Protein AF-A0A9P8J9A0-F1 (afdb_monomer_lite)

Sequence (344 aa):
MPVLPMILVNGYEASGQVWQTRIPPYNPRDIIENLRRRMRGGSKDDMQSMQPWFRNWTGHVETIDQGQYSMKGEIHKTSENVMEITELPPRLWTQDFKSELDKYISEPQSQIKNYTEHPASQGVRFVLEMTHLDMDTAAQRSLEARLNLHKTITTDNLVALDESGKVQKYVTDLDILEEFYLLKLQAYKSRKYLQLSALKKDLTKWTDQSKFAKLLLEGDLDISQDQDTLAGELIHHGLIPIENFDDLIPTKKRKRDADNKPAVPGYEHLFAMTVTSMLAGPMKVLETSIASKKAQIAELEQISVEEMWEADLVAFEGAWKRQLEHDRQDPPRTCERYGGLGRG

Organism: Aureobasidium melanogenum (NCBI:txid46634)

Structure (mmCIF, N/CA/C/O backbone):
data_AF-A0A9P8J9A0-F1
#
_entry.id   AF-A0A9P8J9A0-F1
#
loop_
_atom_site.group_PDB
_atom_site.id
_atom_site.type_symbol
_atom_site.label_atom_id
_atom_site.label_alt_id
_atom_site.label_comp_id
_atom_site.label_asym_id
_atom_site.label_entity_id
_atom_site.label_seq_id
_atom_site.pdbx_PDB_ins_code
_atom_site.Cartn_x
_atom_site.Cartn_y
_atom_site.Cartn_z
_atom_site.occupancy
_atom_site.B_iso_or_equiv
_atom_site.auth_seq_id
_atom_site.auth_comp_id
_atom_site.auth_asym_id
_atom_site.auth_atom_id
_atom_site.pdbx_PDB_model_num
ATOM 1 N N . MET A 1 1 ? -2.762 6.509 7.421 1.00 89.50 1 MET A N 1
ATOM 2 C CA . MET A 1 1 ? -1.650 5.726 6.838 1.00 89.50 1 MET A CA 1
ATOM 3 C C . MET A 1 1 ? -2.216 4.665 5.895 1.00 89.50 1 MET A C 1
ATOM 5 O O . MET A 1 1 ? -3.106 3.937 6.339 1.00 89.50 1 MET A O 1
ATOM 9 N N . PRO A 1 2 ? -1.766 4.585 4.628 1.00 95.81 2 PRO A N 1
ATOM 10 C CA . PRO A 1 2 ? -2.256 3.611 3.639 1.00 95.81 2 PRO A CA 1
ATOM 11 C C . PRO A 1 2 ? -1.986 2.161 4.071 1.00 95.81 2 PRO A C 1
ATOM 13 O O . PRO A 1 2 ? -1.221 1.933 5.004 1.00 95.81 2 PRO A O 1
ATOM 16 N N . VAL A 1 3 ? -2.658 1.181 3.458 1.00 96.75 3 VAL A N 1
ATOM 17 C CA . VAL A 1 3 ? -2.455 -0.260 3.749 1.00 96.75 3 VAL A CA 1
ATOM 18 C C . VAL A 1 3 ? -1.178 -0.824 3.120 1.00 96.75 3 VAL A C 1
ATOM 20 O O . VAL A 1 3 ? -0.659 -1.821 3.610 1.00 96.75 3 VAL A O 1
ATOM 23 N N . LEU A 1 4 ? -0.659 -0.141 2.094 1.00 97.12 4 LEU A N 1
ATOM 24 C CA . LEU A 1 4 ? 0.588 -0.431 1.389 1.00 97.12 4 LEU A CA 1
ATOM 25 C C . LEU A 1 4 ? 1.496 0.809 1.352 1.00 97.12 4 LEU A C 1
ATOM 27 O O . LEU A 1 4 ? 0.982 1.934 1.394 1.00 97.12 4 LEU A O 1
ATOM 31 N N . PRO A 1 5 ? 2.823 0.634 1.234 1.00 97.00 5 PRO A N 1
ATOM 32 C CA . PRO A 1 5 ? 3.761 1.734 1.036 1.00 97.00 5 PRO A CA 1
ATOM 33 C C . PRO A 1 5 ? 3.604 2.320 -0.370 1.00 97.00 5 PRO A C 1
ATOM 35 O O . PRO A 1 5 ? 4.247 1.888 -1.324 1.00 97.00 5 PRO A O 1
ATOM 38 N N . MET A 1 6 ? 2.757 3.342 -0.504 1.00 96.81 6 MET A N 1
ATOM 39 C CA . MET A 1 6 ? 2.462 3.956 -1.807 1.00 96.81 6 MET A CA 1
ATOM 40 C C . MET A 1 6 ? 3.691 4.561 -2.498 1.00 96.81 6 MET A C 1
ATOM 42 O O . MET A 1 6 ? 3.706 4.652 -3.719 1.00 96.81 6 MET A O 1
ATOM 46 N N . ILE A 1 7 ? 4.732 4.920 -1.739 1.00 95.88 7 ILE A N 1
ATOM 47 C CA . ILE A 1 7 ? 6.011 5.383 -2.296 1.00 95.88 7 ILE A CA 1
ATOM 48 C C . ILE A 1 7 ? 6.723 4.296 -3.117 1.00 95.88 7 ILE A C 1
ATOM 50 O O . ILE A 1 7 ? 7.385 4.619 -4.094 1.00 95.88 7 ILE A O 1
ATOM 54 N N . LEU A 1 8 ? 6.555 3.018 -2.755 1.00 97.12 8 LEU A N 1
ATOM 55 C CA . LEU A 1 8 ? 7.080 1.882 -3.518 1.00 97.12 8 LEU A CA 1
ATOM 56 C C . LEU A 1 8 ? 6.114 1.462 -4.626 1.00 97.12 8 LEU A C 1
ATOM 58 O O . LEU A 1 8 ? 6.560 1.046 -5.683 1.00 97.12 8 LEU A O 1
ATOM 62 N N . VAL A 1 9 ? 4.799 1.601 -4.425 1.00 97.00 9 VAL A N 1
ATOM 63 C CA . VAL A 1 9 ? 3.817 1.298 -5.482 1.00 97.00 9 VAL A CA 1
ATOM 64 C C . VAL A 1 9 ? 4.009 2.231 -6.677 1.00 97.00 9 VAL A C 1
ATOM 66 O O . VAL A 1 9 ? 4.115 1.770 -7.809 1.00 97.00 9 VAL A O 1
ATOM 69 N N . ASN A 1 10 ? 4.093 3.533 -6.411 1.00 94.81 10 ASN A N 1
ATOM 70 C CA . ASN A 1 10 ? 4.102 4.544 -7.460 1.00 94.81 10 ASN A CA 1
ATOM 71 C C . ASN A 1 10 ? 5.514 4.971 -7.8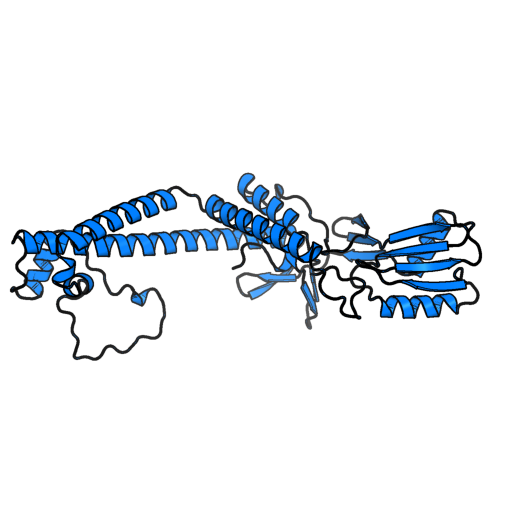83 1.00 94.81 10 ASN A C 1
ATOM 73 O O . ASN A 1 10 ? 5.719 5.573 -8.940 1.00 94.81 10 ASN A O 1
ATOM 77 N N . GLY A 1 11 ? 6.501 4.677 -7.037 1.00 94.00 11 GLY A N 1
ATOM 78 C CA . GLY A 1 11 ? 7.799 5.321 -7.102 1.00 94.00 11 GLY A CA 1
ATOM 79 C C . GLY A 1 11 ? 7.729 6.793 -6.691 1.00 94.00 11 GLY A C 1
ATOM 80 O O . GLY A 1 11 ? 6.670 7.369 -6.421 1.00 94.00 11 GLY A O 1
ATOM 81 N N . TYR A 1 12 ? 8.894 7.424 -6.643 1.00 92.94 12 TYR A N 1
ATOM 82 C CA . TYR A 1 12 ? 9.021 8.850 -6.387 1.00 92.94 12 TYR A CA 1
ATOM 83 C C . TYR A 1 12 ? 10.324 9.374 -6.979 1.00 92.94 12 TYR A C 1
ATOM 85 O O . TYR A 1 12 ? 11.385 8.774 -6.808 1.00 92.94 12 TYR A O 1
ATOM 93 N N . GLU A 1 13 ? 10.249 10.511 -7.662 1.00 90.88 13 GLU A N 1
ATOM 94 C CA . GLU A 1 13 ? 11.424 11.216 -8.155 1.00 90.88 13 GLU A CA 1
ATOM 95 C C . GLU A 1 13 ? 11.334 12.688 -7.820 1.00 90.88 13 GLU A C 1
ATOM 97 O O . GLU A 1 13 ? 10.361 13.362 -8.156 1.00 90.88 13 GLU A O 1
ATOM 102 N N . ALA A 1 14 ? 12.373 13.184 -7.163 1.00 89.06 14 ALA A N 1
ATOM 103 C CA . ALA A 1 14 ? 12.507 14.591 -6.859 1.00 89.06 14 ALA A CA 1
ATOM 104 C C . ALA A 1 14 ? 13.978 14.957 -6.685 1.00 89.06 14 ALA A C 1
ATOM 106 O O . ALA A 1 14 ? 14.803 14.143 -6.263 1.00 89.06 14 ALA A O 1
ATOM 107 N N . SER A 1 15 ? 14.276 16.218 -6.966 1.00 90.12 15 SER A N 1
ATOM 108 C CA . SER A 1 15 ? 15.585 16.811 -6.733 1.00 90.12 15 SER A CA 1
ATOM 109 C C . SER A 1 15 ? 15.413 18.025 -5.833 1.00 90.12 15 SER A C 1
ATOM 111 O O . SER A 1 15 ? 14.703 18.969 -6.174 1.00 90.12 15 SER A O 1
ATOM 113 N N . GLY A 1 16 ? 16.046 17.982 -4.668 1.00 83.06 16 GLY A N 1
ATOM 114 C CA . GLY A 1 16 ? 16.266 19.128 -3.799 1.00 83.06 16 GLY A CA 1
ATOM 115 C C . GLY A 1 16 ? 17.644 19.748 -4.040 1.00 83.06 16 GLY A C 1
ATOM 116 O O . GLY A 1 16 ? 18.433 19.276 -4.852 1.00 83.06 16 GLY A O 1
ATOM 117 N N . GLN A 1 17 ? 17.960 20.808 -3.294 1.00 83.25 17 GLN A N 1
ATOM 118 C CA . GLN A 1 17 ? 19.269 21.470 -3.391 1.00 83.25 17 GLN A CA 1
ATOM 119 C C . GLN A 1 17 ? 20.432 20.587 -2.906 1.00 83.25 17 GLN A C 1
ATOM 121 O O . GLN A 1 17 ? 21.549 20.739 -3.386 1.00 83.25 17 GLN A O 1
ATOM 126 N N . VAL A 1 18 ? 20.176 19.691 -1.944 1.00 84.19 18 VAL A N 1
ATOM 127 C CA . VAL A 1 18 ? 21.212 18.896 -1.246 1.00 84.19 18 VAL A CA 1
ATOM 128 C C . VAL A 1 18 ? 20.988 17.385 -1.393 1.00 84.19 18 VAL A C 1
ATOM 130 O O . VAL A 1 18 ? 21.847 16.584 -1.042 1.00 84.19 18 VAL A O 1
ATOM 133 N N . TRP A 1 19 ? 19.839 16.974 -1.923 1.00 83.75 19 TRP A N 1
ATOM 134 C CA . TRP A 1 19 ? 19.490 15.572 -2.108 1.00 83.75 19 TRP A CA 1
ATOM 135 C C . TRP A 1 19 ? 18.772 15.386 -3.436 1.00 83.75 19 TRP A C 1
ATOM 137 O O . TRP A 1 19 ? 18.067 16.268 -3.914 1.00 83.75 19 TRP A O 1
ATOM 147 N N . GLN A 1 20 ? 18.922 14.205 -4.007 1.00 90.44 20 GLN A N 1
ATOM 148 C CA . GLN A 1 20 ? 18.096 13.708 -5.096 1.00 90.44 20 GLN A CA 1
ATOM 149 C C . GLN A 1 20 ? 17.496 12.393 -4.609 1.00 90.44 20 GLN A C 1
ATOM 151 O O . GLN A 1 20 ? 18.105 11.721 -3.781 1.00 90.44 20 GLN A O 1
ATOM 156 N N . THR A 1 21 ? 16.306 12.038 -5.069 1.00 92.50 21 THR A N 1
ATOM 157 C CA . THR A 1 21 ? 15.706 10.738 -4.779 1.00 92.50 21 THR A CA 1
ATOM 158 C C . THR A 1 21 ? 15.156 10.131 -6.049 1.00 92.50 21 THR A C 1
ATOM 160 O O . THR A 1 21 ? 14.566 10.831 -6.880 1.00 92.50 21 THR A O 1
ATOM 163 N N . ARG A 1 22 ? 15.391 8.831 -6.206 1.00 92.75 22 ARG A N 1
ATOM 164 C CA . ARG A 1 22 ? 14.914 8.053 -7.337 1.00 92.75 22 ARG A CA 1
ATOM 165 C C . ARG A 1 22 ? 14.462 6.679 -6.873 1.00 92.75 22 ARG A C 1
ATOM 167 O O . ARG A 1 22 ? 15.238 5.732 -6.834 1.00 92.75 22 ARG A O 1
ATOM 174 N N . ILE A 1 23 ? 13.187 6.592 -6.525 1.00 95.38 23 ILE A N 1
ATOM 175 C CA . ILE A 1 23 ? 12.532 5.358 -6.108 1.00 95.38 23 ILE A CA 1
ATOM 176 C C . ILE A 1 23 ? 11.707 4.862 -7.302 1.00 95.38 23 ILE A C 1
ATOM 178 O O . ILE A 1 23 ? 10.788 5.569 -7.728 1.00 95.38 23 ILE A O 1
ATOM 182 N N . PRO A 1 24 ? 12.026 3.700 -7.897 1.00 94.75 24 PRO A N 1
ATOM 183 C CA . PRO A 1 24 ? 11.204 3.140 -8.961 1.00 94.75 24 PRO A CA 1
ATOM 184 C C . PRO A 1 24 ? 9.877 2.584 -8.410 1.00 94.75 24 PRO A C 1
ATOM 186 O O . PRO A 1 24 ? 9.799 2.259 -7.225 1.00 94.75 24 PRO A O 1
ATOM 189 N N . PRO A 1 25 ? 8.835 2.470 -9.252 1.00 95.69 25 PRO A N 1
ATOM 190 C CA . PRO A 1 25 ? 7.618 1.749 -8.897 1.00 95.69 25 PRO A CA 1
ATOM 191 C C . PRO A 1 25 ? 7.872 0.240 -8.819 1.00 95.69 25 PRO A C 1
ATOM 193 O O . PRO A 1 25 ? 8.729 -0.296 -9.525 1.00 95.69 25 PRO A O 1
ATOM 196 N N . TYR A 1 26 ? 7.095 -0.440 -7.984 1.00 96.62 26 TYR A N 1
ATOM 197 C CA . TYR A 1 26 ? 7.125 -1.882 -7.760 1.00 96.62 26 TYR A CA 1
ATOM 198 C C . TYR A 1 26 ? 5.719 -2.468 -7.869 1.00 96.62 26 TYR A C 1
ATOM 200 O O . TYR A 1 26 ? 4.708 -1.788 -7.678 1.00 96.62 26 TYR A O 1
ATOM 208 N N . ASN A 1 27 ? 5.645 -3.765 -8.157 1.00 95.75 27 ASN A N 1
ATOM 209 C CA . ASN A 1 27 ? 4.373 -4.451 -8.308 1.00 95.75 27 ASN A CA 1
ATOM 210 C C . ASN A 1 27 ? 3.664 -4.534 -6.947 1.00 95.75 27 ASN A C 1
ATOM 212 O O . ASN A 1 27 ? 4.226 -5.103 -6.006 1.00 95.75 27 ASN A O 1
ATOM 216 N N . PRO A 1 28 ? 2.408 -4.057 -6.825 1.00 96.94 28 PRO A N 1
ATOM 217 C CA . PRO A 1 28 ? 1.650 -4.167 -5.583 1.00 96.94 28 PRO A CA 1
ATOM 218 C C . PRO A 1 28 ? 1.588 -5.591 -5.029 1.00 96.94 28 PRO A C 1
ATOM 220 O O . PRO A 1 28 ? 1.574 -5.768 -3.816 1.00 96.94 28 PRO A O 1
ATOM 223 N N . ARG A 1 29 ? 1.561 -6.610 -5.899 1.00 96.25 29 ARG A N 1
ATOM 224 C CA . ARG A 1 29 ? 1.516 -8.017 -5.474 1.00 96.25 29 ARG A CA 1
ATOM 225 C C . ARG A 1 29 ? 2.802 -8.454 -4.778 1.00 96.25 29 ARG A C 1
ATOM 227 O O . ARG A 1 29 ? 2.719 -9.146 -3.770 1.00 96.25 29 ARG A O 1
ATOM 234 N N . ASP A 1 30 ? 3.953 -8.008 -5.269 1.00 97.19 30 ASP A N 1
ATOM 235 C CA . ASP A 1 30 ? 5.256 -8.363 -4.698 1.00 97.19 30 ASP A CA 1
ATOM 236 C C . ASP A 1 30 ? 5.441 -7.678 -3.337 1.00 97.19 30 ASP A C 1
ATOM 238 O O . ASP A 1 30 ? 5.878 -8.302 -2.371 1.00 97.19 30 ASP A O 1
ATOM 242 N N . ILE A 1 31 ? 4.988 -6.423 -3.224 1.00 98.25 31 ILE A N 1
ATOM 243 C CA . ILE A 1 31 ? 4.948 -5.688 -1.952 1.00 98.25 31 ILE A CA 1
ATOM 244 C C . ILE A 1 31 ? 4.060 -6.418 -0.933 1.00 98.25 31 ILE A C 1
ATOM 246 O O . ILE A 1 31 ? 4.471 -6.620 0.208 1.00 98.25 31 ILE A O 1
ATOM 250 N N . ILE A 1 32 ? 2.845 -6.819 -1.328 1.00 98.19 32 ILE A N 1
ATOM 251 C CA . ILE A 1 32 ? 1.914 -7.557 -0.457 1.00 98.19 32 ILE A CA 1
ATOM 252 C C . ILE A 1 32 ? 2.534 -8.875 0.006 1.00 98.19 32 ILE A C 1
ATOM 254 O O . ILE A 1 32 ? 2.454 -9.212 1.186 1.00 98.19 32 ILE A O 1
ATOM 258 N N . GLU A 1 33 ? 3.164 -9.614 -0.902 1.00 97.81 33 GLU A N 1
ATOM 259 C CA . GLU A 1 33 ? 3.792 -10.891 -0.579 1.00 97.81 33 GLU A CA 1
ATOM 260 C C . GLU A 1 33 ? 4.960 -10.718 0.404 1.00 97.81 33 GLU A C 1
ATOM 262 O O . GLU A 1 33 ? 5.079 -11.478 1.366 1.00 97.81 33 GLU A O 1
ATOM 267 N N . ASN A 1 34 ? 5.772 -9.670 0.250 1.00 98.06 34 ASN A N 1
ATOM 268 C CA . ASN A 1 34 ? 6.814 -9.347 1.223 1.00 98.06 34 ASN A CA 1
ATOM 269 C C . ASN A 1 34 ? 6.258 -8.920 2.584 1.00 98.06 34 ASN A C 1
ATOM 271 O O . ASN A 1 34 ? 6.775 -9.367 3.607 1.00 98.06 34 ASN A O 1
ATOM 275 N N . LEU A 1 35 ? 5.172 -8.141 2.629 1.00 97.69 35 LEU A N 1
ATOM 276 C CA . LEU A 1 35 ? 4.492 -7.824 3.890 1.00 97.69 35 LEU A CA 1
ATOM 277 C C . LEU A 1 35 ? 3.991 -9.098 4.585 1.00 97.69 35 LEU A C 1
ATOM 279 O O . LEU A 1 35 ? 4.213 -9.268 5.782 1.00 97.69 35 LEU A O 1
ATOM 283 N N . ARG A 1 36 ? 3.393 -10.034 3.838 1.00 97.44 36 ARG A N 1
ATOM 284 C CA . ARG A 1 36 ? 2.952 -11.337 4.366 1.00 97.44 36 ARG A CA 1
ATOM 285 C C . ARG A 1 36 ? 4.109 -12.160 4.917 1.00 97.44 36 ARG A C 1
ATOM 287 O O . ARG A 1 36 ? 3.976 -12.789 5.965 1.00 97.44 36 ARG A O 1
ATOM 294 N N . ARG A 1 37 ? 5.255 -12.158 4.239 1.00 97.06 37 ARG A N 1
ATOM 295 C CA . ARG A 1 37 ? 6.463 -12.840 4.726 1.00 97.06 37 ARG A CA 1
ATOM 296 C C . ARG A 1 37 ? 6.998 -12.198 5.982 1.00 97.06 37 ARG A C 1
ATOM 298 O O . ARG A 1 37 ? 7.265 -12.909 6.941 1.00 97.06 37 ARG A O 1
ATOM 305 N N . ARG A 1 38 ? 7.037 -10.869 6.025 1.00 96.31 38 ARG A N 1
ATOM 306 C CA . ARG A 1 38 ? 7.456 -10.114 7.200 1.00 96.31 38 ARG A CA 1
ATOM 307 C C . ARG A 1 38 ? 6.558 -10.359 8.418 1.00 96.31 38 ARG A C 1
ATOM 309 O O . ARG A 1 38 ? 7.074 -10.430 9.535 1.00 96.31 38 ARG A O 1
ATOM 316 N N . MET A 1 39 ? 5.248 -10.531 8.210 1.00 95.12 39 MET A N 1
ATOM 317 C CA . MET A 1 39 ? 4.294 -10.927 9.259 1.00 95.12 39 MET A CA 1
ATOM 318 C C . MET A 1 39 ? 4.551 -12.346 9.787 1.00 95.12 39 MET A C 1
ATOM 320 O O . MET A 1 39 ? 4.356 -12.593 10.972 1.00 95.12 39 MET A O 1
ATOM 324 N N . ARG A 1 40 ? 4.981 -13.281 8.925 1.00 94.12 40 ARG A N 1
ATOM 325 C CA . ARG A 1 40 ? 5.202 -14.697 9.281 1.00 94.12 40 ARG A CA 1
ATOM 326 C C . ARG A 1 40 ? 6.592 -14.980 9.857 1.00 94.12 40 ARG A C 1
ATOM 328 O O . ARG A 1 40 ? 6.696 -15.725 10.823 1.00 94.12 40 ARG A O 1
ATOM 335 N N . GLY A 1 41 ? 7.639 -14.444 9.234 1.00 85.88 41 GLY A N 1
ATOM 336 C CA . GLY A 1 41 ? 9.039 -14.710 9.579 1.00 85.88 41 GLY A CA 1
ATOM 337 C C . GLY A 1 41 ? 9.602 -13.772 10.649 1.00 85.88 41 GLY A C 1
ATOM 338 O O . GLY A 1 41 ? 10.489 -14.145 11.411 1.00 85.88 41 GLY A O 1
ATOM 339 N N . GLY A 1 42 ? 9.008 -12.583 10.802 1.00 88.19 42 GLY A N 1
ATOM 340 C CA . GLY A 1 42 ? 9.337 -11.667 11.891 1.00 88.19 42 GLY A CA 1
ATOM 341 C C . GLY A 1 42 ? 10.560 -10.776 11.646 1.00 88.19 42 GLY A C 1
ATOM 342 O O . GLY A 1 42 ? 10.771 -9.867 12.454 1.00 88.19 42 GLY A O 1
ATOM 343 N N . SER A 1 43 ? 11.298 -10.952 10.542 1.00 93.25 43 SER A N 1
ATOM 344 C CA . SER A 1 43 ? 12.446 -10.119 10.156 1.00 93.25 43 SER A CA 1
ATOM 345 C C . SER A 1 43 ? 12.340 -9.593 8.718 1.00 93.25 43 SER A C 1
ATOM 347 O O . SER A 1 43 ? 11.635 -10.143 7.871 1.00 93.25 43 SER A O 1
ATOM 349 N N . LYS A 1 44 ? 13.097 -8.526 8.432 1.00 94.38 44 LYS A N 1
ATOM 350 C CA . LYS A 1 44 ? 13.367 -8.044 7.070 1.00 94.38 44 LYS A CA 1
ATOM 351 C C . LYS A 1 44 ? 14.020 -9.128 6.205 1.00 94.38 44 LYS A C 1
ATOM 353 O O . LYS A 1 44 ? 13.764 -9.180 5.007 1.00 94.38 44 LYS A O 1
ATOM 358 N N . ASP A 1 45 ? 14.821 -10.001 6.814 1.00 93.75 45 ASP A N 1
ATOM 359 C CA . ASP A 1 45 ? 15.587 -11.044 6.115 1.00 93.75 45 ASP A CA 1
ATOM 360 C C . ASP A 1 45 ? 14.701 -12.130 5.478 1.00 93.75 45 ASP A C 1
ATOM 362 O O . ASP A 1 45 ? 15.152 -12.856 4.595 1.00 93.75 45 ASP A O 1
ATOM 366 N N . ASP A 1 46 ? 13.429 -12.221 5.883 1.00 94.00 46 ASP A N 1
ATOM 367 C CA . ASP A 1 46 ? 12.441 -13.138 5.299 1.00 94.00 46 ASP A CA 1
ATOM 368 C C . ASP A 1 46 ? 11.808 -12.596 4.002 1.00 94.00 46 ASP A C 1
ATOM 370 O O . ASP A 1 46 ? 11.098 -13.312 3.285 1.00 94.00 46 ASP A O 1
ATOM 374 N N . MET A 1 47 ? 12.021 -11.312 3.700 1.00 96.50 47 MET A N 1
ATOM 375 C CA . MET A 1 47 ? 11.524 -10.674 2.483 1.00 96.50 47 MET A CA 1
ATOM 376 C C . MET A 1 47 ? 12.412 -11.026 1.279 1.00 96.50 47 MET A C 1
ATOM 378 O O . MET A 1 47 ? 13.613 -11.244 1.402 1.00 96.50 47 MET A O 1
ATOM 382 N N . GLN A 1 48 ? 11.824 -11.076 0.081 1.00 94.75 48 GLN A N 1
ATOM 383 C CA . GLN A 1 48 ? 12.568 -11.236 -1.173 1.00 94.75 48 GLN A CA 1
ATOM 384 C C . GLN A 1 48 ? 12.834 -9.888 -1.831 1.00 94.75 48 GLN A C 1
ATOM 386 O O . GLN A 1 48 ? 12.014 -8.976 -1.765 1.00 94.75 48 GLN A O 1
ATOM 391 N N . SER A 1 49 ? 13.961 -9.806 -2.536 1.00 92.50 49 SER A N 1
ATOM 392 C CA . SER A 1 49 ? 14.268 -8.678 -3.415 1.00 92.50 49 SER A CA 1
ATOM 393 C C . SER A 1 49 ? 13.151 -8.473 -4.442 1.00 92.50 49 SER A C 1
ATOM 395 O O . SER A 1 49 ? 12.664 -9.436 -5.038 1.00 92.50 49 SER A O 1
ATOM 397 N N . MET A 1 50 ? 12.742 -7.216 -4.624 1.00 93.31 50 MET A N 1
ATOM 398 C CA . MET A 1 50 ? 11.740 -6.818 -5.608 1.00 93.31 50 MET A CA 1
ATOM 399 C C . MET A 1 50 ? 12.423 -6.186 -6.820 1.00 93.31 50 MET A C 1
ATOM 401 O O . MET A 1 50 ? 13.481 -5.567 -6.710 1.00 93.31 50 MET A O 1
ATOM 405 N N . GLN A 1 51 ? 11.796 -6.320 -7.987 1.00 92.94 51 GLN A N 1
ATOM 406 C CA . GLN A 1 51 ? 12.260 -5.690 -9.221 1.00 92.94 51 GLN A CA 1
ATOM 407 C C . GLN A 1 51 ? 11.357 -4.503 -9.582 1.00 92.94 51 GLN A C 1
ATOM 409 O O . GLN A 1 51 ? 10.141 -4.588 -9.378 1.00 92.94 51 GLN A O 1
ATOM 414 N N . PRO A 1 52 ? 11.915 -3.415 -10.149 1.00 94.75 52 PRO A N 1
ATOM 415 C CA . PRO A 1 52 ? 11.126 -2.323 -10.694 1.00 94.75 52 PRO A CA 1
ATOM 416 C C . PRO A 1 52 ? 10.049 -2.831 -11.646 1.00 94.75 52 PRO A C 1
ATOM 418 O O . PRO A 1 52 ? 10.319 -3.610 -12.561 1.00 94.75 52 PRO A O 1
ATOM 421 N N . TRP A 1 53 ? 8.827 -2.358 -11.451 1.00 94.62 53 TRP A N 1
ATOM 422 C CA . TRP A 1 53 ? 7.674 -2.793 -12.216 1.00 94.62 53 TRP A CA 1
ATOM 423 C C . TRP A 1 53 ? 6.806 -1.610 -12.603 1.00 94.62 53 TRP A C 1
ATOM 425 O O . TRP A 1 53 ? 6.512 -0.723 -11.808 1.00 94.62 53 TRP A O 1
ATOM 435 N N . PHE A 1 54 ? 6.359 -1.634 -13.849 1.00 92.00 54 PHE A N 1
ATOM 436 C CA . PHE A 1 54 ? 5.643 -0.550 -14.485 1.00 92.00 54 PHE A CA 1
ATOM 437 C C . PHE A 1 54 ? 4.313 -1.084 -15.002 1.00 92.00 54 PHE A C 1
ATOM 439 O O . PHE A 1 54 ? 4.269 -1.994 -15.830 1.00 92.00 54 PHE A O 1
ATOM 446 N N . ARG A 1 55 ? 3.205 -0.530 -14.511 1.00 88.25 55 ARG A N 1
ATOM 447 C CA . ARG A 1 55 ? 1.875 -1.020 -14.873 1.00 88.25 55 ARG A CA 1
ATOM 448 C C . ARG A 1 55 ? 1.617 -0.876 -16.371 1.00 88.25 55 ARG A C 1
ATOM 450 O O . ARG A 1 55 ? 1.728 0.229 -16.890 1.00 88.25 55 ARG A O 1
ATOM 457 N N . ASN A 1 56 ? 1.161 -1.966 -16.994 1.00 87.50 56 ASN A N 1
ATOM 458 C CA . ASN A 1 56 ? 0.859 -2.113 -18.428 1.00 87.50 56 ASN A CA 1
ATOM 459 C C . ASN A 1 56 ? 2.070 -2.062 -19.369 1.00 87.50 56 ASN A C 1
ATOM 461 O O . ASN A 1 56 ? 1.872 -2.104 -20.577 1.00 87.50 56 ASN A O 1
ATOM 465 N N . TRP A 1 57 ? 3.289 -1.996 -18.839 1.00 90.06 57 TRP A N 1
ATOM 466 C CA . TRP A 1 57 ? 4.494 -2.124 -19.646 1.00 90.06 57 TRP A CA 1
ATOM 467 C C . TRP A 1 57 ? 4.794 -3.606 -19.884 1.00 90.06 57 TRP A C 1
ATOM 469 O O . TRP A 1 57 ? 4.805 -4.390 -18.930 1.00 90.06 57 TRP A O 1
ATOM 479 N N . THR A 1 58 ? 5.007 -3.992 -21.142 1.00 87.94 58 THR A N 1
ATOM 480 C CA . THR A 1 58 ? 5.177 -5.404 -21.545 1.00 87.94 58 THR A CA 1
ATOM 481 C C . THR A 1 58 ? 6.608 -5.776 -21.916 1.00 87.94 58 THR A C 1
ATOM 483 O O . THR A 1 58 ? 6.850 -6.894 -22.362 1.00 87.94 58 THR A O 1
ATOM 486 N N . GLY A 1 59 ? 7.558 -4.859 -21.731 1.00 88.25 59 GLY A N 1
ATOM 487 C CA . GLY A 1 59 ? 8.966 -5.110 -22.013 1.00 88.25 59 GLY A CA 1
ATOM 488 C C . GLY A 1 59 ? 9.623 -6.078 -21.023 1.00 88.25 59 GLY A C 1
ATOM 489 O O . GLY A 1 59 ? 8.989 -6.660 -20.139 1.00 88.25 59 GLY A O 1
ATOM 490 N N . HIS A 1 60 ? 10.936 -6.246 -21.167 1.00 90.19 60 HIS A N 1
ATOM 491 C CA . HIS A 1 60 ? 11.707 -7.212 -20.389 1.00 90.19 60 HIS A CA 1
ATOM 492 C C . HIS A 1 60 ? 12.616 -6.535 -19.358 1.00 90.19 60 HIS A C 1
ATOM 494 O O . HIS A 1 60 ? 13.387 -5.636 -19.698 1.00 90.19 60 HIS A O 1
ATOM 500 N N . VAL A 1 61 ? 12.547 -6.985 -18.102 1.00 92.25 61 VAL A N 1
ATOM 501 C CA . VAL A 1 61 ? 13.463 -6.559 -17.033 1.00 92.25 61 VAL A CA 1
ATOM 502 C C . VAL A 1 61 ? 14.583 -7.580 -16.896 1.00 92.25 61 VAL A C 1
ATOM 504 O O . VAL A 1 61 ? 14.324 -8.753 -16.644 1.00 92.25 61 VAL A O 1
ATOM 507 N N . GLU A 1 62 ? 15.826 -7.124 -17.002 1.00 91.50 62 GLU A N 1
ATOM 508 C CA . GLU A 1 62 ? 17.017 -7.933 -16.745 1.00 91.50 62 GLU A CA 1
ATOM 509 C C . GLU A 1 62 ? 17.801 -7.342 -15.569 1.00 91.50 62 GLU A C 1
ATOM 511 O O . GLU A 1 62 ? 18.136 -6.156 -15.562 1.00 91.50 62 GLU A O 1
ATOM 516 N N . THR A 1 63 ? 18.103 -8.158 -14.560 1.00 92.06 63 THR A N 1
ATOM 517 C CA . THR A 1 63 ? 18.974 -7.748 -13.451 1.00 92.06 63 THR A CA 1
ATOM 518 C C . THR A 1 63 ? 20.426 -7.787 -13.915 1.00 92.06 63 THR A C 1
ATOM 520 O O . THR A 1 63 ? 20.932 -8.852 -14.259 1.00 92.06 63 THR A O 1
ATOM 523 N N . ILE A 1 64 ? 21.087 -6.628 -13.919 1.00 90.75 64 ILE A N 1
ATOM 524 C CA . ILE A 1 64 ? 22.506 -6.503 -14.281 1.00 90.75 64 ILE A CA 1
ATOM 525 C C . ILE A 1 64 ? 23.374 -6.791 -13.051 1.00 90.75 64 ILE A C 1
ATOM 527 O O . ILE A 1 64 ? 24.311 -7.579 -13.117 1.00 90.75 64 ILE A O 1
ATOM 531 N N . ASP A 1 65 ? 23.045 -6.139 -11.935 1.00 89.25 65 ASP A N 1
ATOM 532 C CA . ASP A 1 65 ? 23.745 -6.234 -10.652 1.00 89.25 65 ASP A CA 1
ATOM 533 C C . ASP A 1 65 ? 22.763 -5.912 -9.508 1.00 89.25 65 ASP A C 1
ATOM 535 O O . ASP A 1 65 ? 21.607 -5.544 -9.750 1.00 89.25 65 ASP A O 1
ATOM 539 N N . GLN A 1 66 ? 23.201 -6.026 -8.254 1.00 84.31 66 GLN A N 1
ATOM 540 C CA . GLN A 1 66 ? 22.414 -5.627 -7.090 1.00 84.31 66 GLN A CA 1
ATOM 541 C C . GLN A 1 66 ? 21.964 -4.164 -7.210 1.00 84.31 66 GLN A C 1
ATOM 543 O O . GLN A 1 66 ? 22.771 -3.236 -7.222 1.00 84.31 66 GLN A O 1
ATOM 548 N N . GLY A 1 67 ? 20.648 -3.961 -7.311 1.00 84.81 67 GLY A N 1
ATOM 549 C CA . GLY A 1 67 ? 20.054 -2.633 -7.452 1.00 84.81 67 GLY A CA 1
ATOM 550 C C . GLY A 1 67 ? 20.242 -1.979 -8.826 1.00 84.81 67 GLY A C 1
ATOM 551 O O . GLY A 1 67 ? 20.000 -0.779 -8.951 1.00 84.81 67 GLY A O 1
ATOM 552 N N . GLN A 1 68 ? 20.662 -2.726 -9.856 1.00 91.81 68 GLN A N 1
ATOM 553 C CA . GLN A 1 68 ? 20.771 -2.239 -11.235 1.00 91.81 68 GLN A CA 1
ATOM 554 C C . GLN A 1 68 ? 19.978 -3.122 -12.201 1.00 91.81 68 GLN A C 1
ATOM 556 O O . GLN A 1 68 ? 20.234 -4.319 -12.344 1.00 91.81 68 GLN A O 1
ATOM 561 N N . TYR A 1 69 ? 19.038 -2.504 -12.910 1.00 93.44 69 TYR A N 1
ATOM 562 C CA . TYR A 1 69 ? 18.082 -3.183 -13.777 1.00 93.44 69 TYR A CA 1
ATOM 563 C C . TYR A 1 69 ? 18.117 -2.590 -15.185 1.00 93.44 69 TYR A C 1
ATOM 565 O O . TYR A 1 69 ? 18.049 -1.371 -15.347 1.00 93.44 69 TYR A O 1
ATOM 573 N N . SER A 1 70 ? 18.194 -3.443 -16.204 1.00 94.00 70 SER A N 1
ATOM 574 C CA . SER A 1 70 ? 17.986 -3.066 -17.601 1.00 94.00 70 SER A CA 1
ATOM 575 C C . SER A 1 70 ? 16.522 -3.271 -17.968 1.00 94.00 70 SER A C 1
ATOM 577 O O . SER A 1 70 ? 16.022 -4.393 -17.943 1.00 94.00 70 SER A O 1
ATOM 579 N N . MET A 1 71 ? 15.837 -2.186 -18.312 1.00 93.19 71 MET A N 1
ATOM 580 C CA . MET A 1 71 ? 14.471 -2.204 -18.824 1.00 93.19 71 MET A CA 1
ATOM 581 C C . MET A 1 71 ? 14.531 -2.138 -20.347 1.00 93.19 71 MET A C 1
ATOM 583 O O . MET A 1 71 ? 14.842 -1.085 -20.914 1.00 93.19 71 MET A O 1
ATOM 587 N N . LYS A 1 72 ? 14.263 -3.261 -21.007 1.00 92.75 72 LYS A N 1
ATOM 588 C CA . LYS A 1 72 ? 14.333 -3.393 -22.463 1.00 92.75 72 LYS A CA 1
ATOM 589 C C . LYS A 1 72 ? 12.947 -3.267 -23.078 1.00 92.75 72 LYS A C 1
ATOM 591 O O . LYS A 1 72 ? 12.005 -3.903 -22.608 1.00 92.75 72 LYS A O 1
ATOM 596 N N . GLY A 1 73 ? 12.841 -2.450 -24.123 1.00 91.31 73 GLY A N 1
ATOM 597 C CA . GLY A 1 73 ? 11.695 -2.480 -25.028 1.00 91.31 73 GLY A CA 1
ATOM 598 C C . GLY A 1 73 ? 11.614 -3.811 -25.779 1.00 91.31 73 GLY A C 1
ATOM 599 O O . GLY A 1 73 ? 12.429 -4.712 -25.571 1.00 91.31 73 GLY A O 1
ATOM 600 N N . GLU A 1 74 ? 10.640 -3.928 -26.670 1.00 90.88 74 GLU A N 1
ATOM 601 C CA . GLU A 1 74 ? 10.431 -5.136 -27.466 1.00 90.88 74 GLU A CA 1
ATOM 602 C C . GLU A 1 74 ? 10.582 -4.808 -28.951 1.00 90.88 74 GLU A C 1
ATOM 604 O O . GLU A 1 74 ? 9.905 -3.919 -29.474 1.00 90.88 74 GLU A O 1
ATOM 609 N N . ILE A 1 75 ? 11.507 -5.514 -29.607 1.00 90.56 75 ILE A N 1
ATOM 610 C CA . ILE A 1 75 ? 11.738 -5.460 -31.048 1.00 90.56 75 ILE A CA 1
ATOM 611 C C . ILE A 1 75 ? 11.896 -6.883 -31.583 1.00 90.56 75 ILE A C 1
ATOM 613 O O . ILE A 1 75 ? 12.677 -7.679 -31.055 1.00 90.56 75 ILE A O 1
ATOM 617 N N . HIS A 1 76 ? 11.180 -7.208 -32.654 1.00 88.94 76 HIS A N 1
ATOM 618 C CA . HIS A 1 76 ? 11.277 -8.510 -33.311 1.00 88.94 76 HIS A CA 1
ATOM 619 C C . HIS A 1 76 ? 11.320 -8.381 -34.828 1.00 88.94 76 HIS A C 1
ATOM 621 O O . HIS A 1 76 ? 10.864 -7.409 -35.425 1.00 88.94 76 HIS A O 1
ATOM 627 N N . LYS A 1 77 ? 11.898 -9.395 -35.472 1.00 88.12 77 LYS A N 1
ATOM 628 C CA . LYS A 1 77 ? 11.918 -9.528 -36.930 1.00 88.12 77 LYS A CA 1
ATOM 629 C C . LYS A 1 77 ? 10.590 -10.124 -37.403 1.00 88.12 77 LYS A C 1
ATOM 631 O O . LYS A 1 77 ? 10.252 -11.232 -36.993 1.00 88.12 77 LYS A O 1
ATOM 636 N N . THR A 1 78 ? 9.892 -9.434 -38.304 1.00 86.31 78 THR A N 1
ATOM 637 C CA . THR A 1 78 ? 8.582 -9.880 -38.824 1.00 86.31 78 THR A CA 1
ATOM 638 C C . THR A 1 78 ? 8.690 -10.488 -40.224 1.00 86.31 78 THR A C 1
ATOM 640 O O . THR A 1 78 ? 8.020 -11.475 -40.520 1.00 86.31 78 THR A O 1
ATOM 643 N N . SER A 1 79 ? 9.561 -9.957 -41.089 1.00 84.00 79 SER A N 1
ATOM 644 C CA . SER A 1 79 ? 9.810 -10.503 -42.434 1.00 84.00 79 SER A CA 1
ATOM 645 C C . SER A 1 79 ? 11.240 -10.230 -42.907 1.00 84.00 79 SER A C 1
ATOM 647 O O . SER A 1 79 ? 12.068 -9.693 -42.166 1.00 84.00 79 SER A O 1
ATOM 649 N N . GLU A 1 80 ? 11.561 -10.605 -44.150 1.00 80.44 80 GLU A N 1
ATOM 650 C CA . GLU A 1 80 ? 12.786 -10.144 -44.808 1.00 80.44 80 GLU A CA 1
ATOM 651 C C . GLU A 1 80 ? 12.785 -8.610 -44.855 1.00 80.44 80 GLU A C 1
ATOM 653 O O . GLU A 1 80 ? 11.826 -7.998 -45.317 1.00 80.44 80 GLU A O 1
ATOM 658 N N . ASN A 1 81 ? 13.838 -7.996 -44.317 1.00 85.00 81 ASN A N 1
ATOM 659 C CA . ASN A 1 81 ? 14.014 -6.546 -44.199 1.00 85.00 81 ASN A CA 1
ATOM 660 C C . ASN A 1 81 ? 12.977 -5.767 -43.376 1.00 85.00 81 ASN A C 1
ATOM 662 O O . ASN A 1 81 ? 12.930 -4.548 -43.499 1.00 85.00 81 ASN A O 1
ATOM 666 N N . VAL A 1 82 ? 12.206 -6.415 -42.494 1.00 89.94 82 VAL A N 1
ATOM 667 C CA . VAL A 1 82 ? 11.246 -5.707 -41.628 1.00 89.94 82 VAL A CA 1
ATOM 668 C C . VAL A 1 82 ? 11.420 -6.086 -40.163 1.00 89.94 82 VAL A C 1
ATOM 670 O O . VAL A 1 82 ? 11.392 -7.269 -39.803 1.00 89.94 82 VAL A O 1
ATOM 673 N N . MET A 1 83 ? 11.556 -5.063 -39.321 1.00 91.19 83 MET A N 1
ATOM 674 C CA . MET A 1 83 ? 11.530 -5.170 -37.863 1.00 91.19 83 MET A CA 1
ATOM 675 C C . MET A 1 83 ? 10.329 -4.417 -37.303 1.00 91.19 83 MET A C 1
ATOM 677 O O . MET A 1 83 ? 9.921 -3.394 -37.843 1.00 91.19 83 MET A O 1
ATOM 681 N N . GLU A 1 84 ? 9.766 -4.915 -36.215 1.00 92.75 84 GLU A N 1
ATOM 682 C CA . GLU A 1 84 ? 8.621 -4.313 -35.547 1.00 92.75 84 GLU A CA 1
ATOM 683 C C . GLU A 1 84 ? 8.975 -4.030 -34.090 1.00 92.75 84 GLU A C 1
ATOM 685 O O . GLU A 1 84 ? 9.482 -4.907 -33.394 1.00 92.75 84 GLU A O 1
ATOM 690 N N . ILE A 1 85 ? 8.729 -2.797 -33.648 1.00 93.44 85 ILE A N 1
ATOM 691 C CA . ILE A 1 85 ? 8.867 -2.375 -32.253 1.00 93.44 85 ILE A CA 1
ATOM 692 C C . ILE A 1 85 ? 7.472 -2.305 -31.646 1.00 93.44 85 ILE A C 1
ATOM 694 O O . ILE A 1 85 ? 6.643 -1.507 -32.101 1.00 93.44 85 ILE A O 1
ATOM 698 N N . THR A 1 86 ? 7.233 -3.117 -30.618 1.00 92.06 86 THR A N 1
ATOM 699 C CA . THR A 1 86 ? 5.948 -3.207 -29.905 1.00 92.06 86 THR A CA 1
ATOM 700 C C . THR A 1 86 ? 5.949 -2.516 -28.546 1.00 92.06 86 THR A C 1
ATOM 702 O O . THR A 1 86 ? 4.889 -2.171 -28.024 1.00 92.06 86 THR A O 1
ATOM 705 N N . GLU A 1 87 ? 7.123 -2.257 -27.969 1.00 92.94 87 GLU A N 1
ATOM 706 C CA . GLU A 1 87 ? 7.222 -1.600 -26.668 1.00 92.94 87 GLU A CA 1
ATOM 707 C C . GLU A 1 87 ? 8.494 -0.761 -26.545 1.00 92.94 87 GLU A C 1
ATOM 709 O O . GLU A 1 87 ? 9.573 -1.160 -26.989 1.00 92.94 87 GLU A O 1
ATOM 714 N N . LEU A 1 88 ? 8.371 0.398 -25.896 1.00 92.88 88 LEU A N 1
ATOM 715 C CA . LEU A 1 88 ? 9.498 1.273 -25.577 1.00 92.88 88 LEU A CA 1
ATOM 716 C C . LEU A 1 88 ? 9.915 1.092 -24.111 1.00 92.88 88 LEU A C 1
ATOM 718 O O . LEU A 1 88 ? 9.091 0.736 -23.263 1.00 92.88 88 LEU A O 1
ATOM 722 N N . PRO A 1 89 ? 11.176 1.376 -23.748 1.00 92.44 89 PRO A N 1
ATOM 723 C CA . PRO A 1 89 ? 11.572 1.427 -22.349 1.00 92.44 89 PRO A CA 1
ATOM 724 C C . PRO A 1 89 ? 10.719 2.406 -21.530 1.00 92.44 89 PRO A C 1
ATOM 726 O O . PRO A 1 89 ? 10.273 3.435 -22.051 1.00 92.44 89 PRO A O 1
ATOM 729 N N . PRO A 1 90 ? 10.545 2.169 -20.219 1.00 89.19 90 PRO A N 1
ATOM 730 C CA . PRO A 1 90 ? 9.727 3.031 -19.379 1.00 89.19 90 PRO A CA 1
ATOM 731 C C . PRO A 1 90 ? 10.182 4.492 -19.433 1.00 89.19 90 PRO A C 1
ATOM 733 O O . PRO A 1 90 ? 11.362 4.815 -19.238 1.00 89.19 90 PRO A O 1
ATOM 736 N N . ARG A 1 91 ? 9.223 5.405 -19.616 1.00 84.62 91 ARG A N 1
ATOM 737 C CA . ARG A 1 91 ? 9.447 6.857 -19.747 1.00 84.62 91 ARG A CA 1
ATOM 738 C C . ARG A 1 91 ? 10.304 7.286 -20.946 1.00 84.62 91 ARG A C 1
ATOM 740 O O . ARG A 1 91 ? 10.911 8.355 -20.891 1.00 84.62 91 ARG A O 1
ATOM 747 N N . LEU A 1 92 ? 10.400 6.459 -21.982 1.00 88.06 92 LEU A N 1
ATOM 748 C CA . LEU A 1 92 ? 10.737 6.931 -23.318 1.00 88.06 92 LEU A CA 1
ATOM 749 C C . LEU A 1 92 ? 9.421 7.245 -24.033 1.00 88.06 92 LEU A C 1
ATOM 751 O O . LEU A 1 92 ? 8.632 6.343 -24.310 1.00 88.06 92 LEU A O 1
ATOM 755 N N . TRP A 1 93 ? 9.156 8.529 -24.270 1.00 86.94 93 TRP A N 1
ATOM 756 C CA . TRP A 1 93 ? 7.910 8.970 -24.893 1.00 86.94 93 TRP A CA 1
ATOM 757 C C . TRP A 1 93 ? 7.917 8.682 -26.396 1.00 86.94 93 TRP A C 1
ATOM 759 O O . TRP A 1 93 ? 8.937 8.876 -27.054 1.00 86.94 93 TRP A O 1
ATOM 769 N N . THR A 1 94 ? 6.766 8.307 -26.967 1.00 89.25 94 THR A N 1
ATOM 770 C CA . THR A 1 94 ? 6.628 8.016 -28.410 1.00 89.25 94 THR A CA 1
ATOM 771 C C . THR A 1 94 ? 7.168 9.136 -29.294 1.00 89.25 94 THR A C 1
ATOM 773 O O . THR A 1 94 ? 7.819 8.873 -30.297 1.00 89.25 94 THR A O 1
ATOM 776 N N . GLN A 1 95 ? 6.894 10.393 -28.935 1.00 88.31 95 GLN A N 1
ATOM 777 C CA . GLN A 1 95 ? 7.294 11.546 -29.741 1.00 88.31 95 GLN A CA 1
ATOM 778 C C . GLN A 1 95 ? 8.805 11.805 -29.687 1.00 88.31 95 GLN A C 1
ATOM 780 O O . GLN A 1 95 ? 9.405 12.155 -30.705 1.00 88.31 95 GLN A O 1
ATOM 785 N N . ASP A 1 96 ? 9.417 11.595 -28.522 1.00 90.00 96 ASP A N 1
ATOM 786 C CA . ASP A 1 96 ? 10.868 11.686 -28.363 1.00 90.00 96 ASP A CA 1
ATOM 787 C C . ASP A 1 96 ? 11.538 10.555 -29.146 1.00 90.00 96 ASP A C 1
ATOM 789 O O . ASP A 1 96 ? 12.469 10.801 -29.906 1.00 90.00 96 ASP A O 1
ATOM 793 N N . PHE A 1 97 ? 10.991 9.337 -29.057 1.00 92.56 97 PHE A N 1
ATOM 794 C CA . PHE A 1 97 ? 11.456 8.195 -29.840 1.00 92.56 97 PHE A CA 1
ATOM 795 C C . PHE A 1 97 ? 11.365 8.446 -31.351 1.00 92.56 97 PHE A C 1
ATOM 797 O O . PHE A 1 97 ? 12.342 8.216 -32.052 1.00 92.56 97 PHE A O 1
ATOM 804 N N . LYS A 1 98 ? 10.245 8.985 -31.855 1.00 91.69 98 LYS A N 1
ATOM 805 C CA . LYS A 1 98 ? 10.110 9.393 -33.268 1.00 91.69 98 LYS A CA 1
ATOM 806 C C . LYS A 1 98 ? 11.174 10.403 -33.674 1.00 91.69 98 LYS A C 1
ATOM 808 O O . LYS A 1 98 ? 11.813 10.236 -34.703 1.00 91.69 98 LYS A O 1
ATOM 813 N N . SER A 1 99 ? 11.392 11.418 -32.840 1.00 91.25 99 SER A N 1
ATOM 814 C CA . SER A 1 99 ? 12.383 12.461 -33.116 1.00 91.25 99 SER A CA 1
ATOM 815 C C . SER A 1 99 ? 13.802 11.889 -33.197 1.00 91.25 99 SER A C 1
ATOM 817 O O . SER A 1 99 ? 14.594 12.331 -34.025 1.00 91.25 99 SER A O 1
ATOM 819 N N . GLU A 1 100 ? 14.136 10.908 -32.357 1.00 90.62 100 GLU A N 1
ATOM 820 C CA . GLU A 1 100 ? 15.413 10.187 -32.423 1.00 90.62 100 GLU A CA 1
ATOM 821 C C . GLU A 1 100 ? 15.487 9.241 -33.634 1.00 90.62 100 GLU A C 1
ATOM 823 O O . GLU A 1 100 ? 16.521 9.167 -34.298 1.00 90.62 100 GLU A O 1
ATOM 828 N N . LEU A 1 101 ? 14.384 8.574 -33.979 1.00 91.81 101 LEU A N 1
ATOM 829 C CA . LEU A 1 101 ? 14.295 7.693 -35.142 1.00 91.81 101 LEU A CA 1
ATOM 830 C C . LEU A 1 101 ? 14.470 8.465 -36.463 1.00 91.81 101 LEU A C 1
ATOM 832 O O . LEU A 1 101 ? 15.241 8.035 -37.319 1.00 91.81 101 LEU A O 1
ATOM 836 N N . ASP A 1 102 ? 13.834 9.632 -36.607 1.00 91.94 102 ASP A N 1
ATOM 837 C CA . ASP A 1 102 ? 13.959 10.516 -37.779 1.00 91.94 102 ASP A CA 1
ATOM 838 C C . ASP A 1 102 ? 15.406 11.005 -37.972 1.00 91.94 102 ASP A C 1
ATOM 840 O O . ASP A 1 102 ? 15.922 11.053 -39.097 1.00 91.94 102 ASP A O 1
ATOM 844 N N . LYS A 1 103 ? 16.091 11.340 -36.866 1.00 90.62 103 LYS A N 1
ATOM 845 C CA . LYS A 1 103 ? 17.519 11.692 -36.887 1.00 90.62 103 LYS A CA 1
ATOM 846 C C . LYS A 1 103 ? 18.352 10.517 -37.385 1.00 90.62 103 LYS A C 1
ATOM 848 O O . LYS A 1 103 ? 19.153 10.705 -38.295 1.00 90.62 103 LYS A O 1
ATOM 853 N N . TYR A 1 104 ? 18.125 9.320 -36.843 1.00 89.31 104 TYR A N 1
ATOM 854 C CA . TYR A 1 104 ? 18.877 8.123 -37.216 1.00 89.31 104 TYR A CA 1
ATOM 855 C C . TYR A 1 104 ? 18.660 7.711 -38.681 1.00 89.31 104 TYR A C 1
ATOM 857 O O . TYR A 1 104 ? 19.600 7.276 -39.338 1.00 89.31 104 TYR A O 1
ATOM 865 N N . ILE A 1 105 ? 17.455 7.873 -39.234 1.00 90.06 105 ILE A N 1
ATOM 866 C CA . ILE A 1 105 ? 17.168 7.599 -40.658 1.00 90.06 105 ILE A CA 1
ATOM 867 C C . ILE A 1 105 ? 17.892 8.587 -41.580 1.00 90.06 105 ILE A C 1
ATOM 869 O O . ILE A 1 105 ? 18.325 8.224 -42.671 1.00 90.06 105 ILE A O 1
ATOM 873 N N . SER A 1 106 ? 18.065 9.830 -41.131 1.00 89.62 106 SER A N 1
ATOM 874 C CA . SER A 1 106 ? 18.766 10.866 -41.895 1.00 89.62 106 SER A CA 1
ATOM 875 C C . SER A 1 106 ? 20.290 10.664 -41.936 1.00 89.62 106 SER A C 1
ATOM 877 O O . SER A 1 106 ? 20.981 11.353 -42.692 1.00 89.62 106 SER A O 1
ATOM 879 N N . GLU A 1 107 ? 20.842 9.743 -41.138 1.00 89.62 107 GLU A N 1
ATOM 880 C CA . GLU A 1 107 ? 22.275 9.458 -41.120 1.00 89.62 107 GLU A CA 1
ATOM 881 C C . GLU A 1 107 ? 22.718 8.645 -42.355 1.00 89.62 107 GLU A C 1
ATOM 883 O O . GLU A 1 107 ? 22.073 7.663 -42.722 1.00 89.62 107 GLU A O 1
ATOM 888 N N . PRO A 1 108 ? 23.884 8.947 -42.963 1.00 81.56 108 PRO A N 1
ATOM 889 C CA . PRO A 1 108 ? 24.366 8.233 -44.153 1.00 81.56 108 PRO A CA 1
ATOM 890 C C . PRO A 1 108 ? 24.609 6.730 -43.950 1.00 81.56 108 PRO A C 1
ATOM 892 O O . PRO A 1 108 ? 24.660 5.978 -44.918 1.00 81.56 108 PRO A O 1
ATOM 895 N N . GLN A 1 109 ? 24.816 6.303 -42.700 1.00 81.12 109 GLN A N 1
ATOM 896 C CA . GLN A 1 109 ? 25.055 4.907 -42.317 1.00 81.12 109 GLN A CA 1
ATOM 897 C C . GLN A 1 109 ? 23.805 4.234 -41.730 1.00 81.12 109 GLN A C 1
ATOM 899 O O . GLN A 1 109 ? 23.922 3.188 -41.088 1.00 81.12 109 GLN A O 1
ATOM 904 N N . SER A 1 110 ? 22.623 4.832 -41.908 1.00 83.12 110 SER A N 1
ATOM 905 C CA . SER A 1 110 ? 21.393 4.273 -41.362 1.00 83.12 110 SER A CA 1
ATOM 906 C C . SER A 1 110 ? 21.082 2.908 -41.964 1.00 83.12 110 SER A C 1
ATOM 908 O O . SER A 1 110 ? 21.119 2.700 -43.179 1.00 83.12 110 SER A O 1
ATOM 910 N N . GLN A 1 111 ? 20.741 1.966 -41.090 1.00 85.44 111 GLN A N 1
ATOM 911 C CA . GLN A 1 111 ? 20.249 0.650 -41.490 1.00 85.44 111 GLN A CA 1
ATOM 912 C C . GLN A 1 111 ? 18.738 0.669 -41.764 1.00 85.44 111 GLN A C 1
ATOM 914 O O . GLN A 1 111 ? 18.214 -0.305 -42.305 1.00 85.44 111 GLN A O 1
ATOM 919 N N . ILE A 1 112 ? 18.054 1.764 -41.410 1.00 88.75 112 ILE A N 1
ATOM 920 C CA . ILE A 1 112 ? 16.609 1.945 -41.553 1.00 88.75 112 ILE A CA 1
ATOM 921 C C . ILE A 1 112 ? 16.349 2.867 -42.743 1.00 88.75 112 ILE A C 1
ATOM 923 O O . ILE A 1 112 ? 16.832 3.994 -42.796 1.00 88.75 112 ILE A O 1
ATOM 927 N N . LYS A 1 113 ? 15.555 2.386 -43.696 1.00 88.94 113 LYS A N 1
ATOM 928 C CA . LYS A 1 113 ? 15.134 3.133 -44.880 1.00 88.94 113 LYS A CA 1
ATOM 929 C C . LYS A 1 113 ? 13.942 4.039 -44.581 1.00 88.94 113 LYS A C 1
ATOM 931 O O . LYS A 1 113 ? 13.904 5.173 -45.048 1.00 88.94 113 LYS A O 1
ATOM 936 N N . ASN A 1 114 ? 12.953 3.516 -43.860 1.00 91.75 114 ASN A N 1
ATOM 937 C CA . ASN A 1 114 ? 11.740 4.236 -43.483 1.00 91.75 114 ASN A CA 1
ATOM 938 C C . ASN A 1 114 ? 11.040 3.536 -42.305 1.00 91.75 114 ASN A C 1
ATOM 940 O O . ASN A 1 114 ? 11.372 2.397 -41.973 1.00 91.75 114 ASN A O 1
ATOM 944 N N . TYR A 1 115 ? 10.041 4.184 -41.706 1.00 94.44 115 TYR A N 1
ATOM 945 C CA . TYR A 1 115 ? 9.140 3.550 -40.748 1.00 94.44 115 TYR A CA 1
ATOM 946 C C . TYR A 1 115 ? 7.681 3.932 -40.982 1.00 94.44 115 TYR A C 1
ATOM 948 O O . TYR A 1 115 ? 7.362 4.968 -41.564 1.00 94.44 115 TYR A O 1
ATOM 956 N N . THR A 1 116 ? 6.784 3.091 -40.477 1.00 92.88 116 THR A N 1
ATOM 957 C CA . THR A 1 116 ? 5.354 3.386 -40.376 1.00 92.88 116 THR A CA 1
ATOM 958 C C . THR A 1 116 ? 4.880 3.164 -38.946 1.00 92.88 116 THR A C 1
ATOM 960 O O . THR A 1 116 ? 5.244 2.185 -38.294 1.00 92.88 116 THR A O 1
ATOM 963 N N . GLU A 1 117 ? 4.091 4.104 -38.431 1.00 92.75 117 GLU A N 1
ATOM 964 C CA . GLU A 1 117 ? 3.436 3.984 -37.130 1.00 92.75 117 GLU A CA 1
ATOM 965 C C . GLU A 1 117 ? 2.015 3.457 -37.327 1.00 92.75 117 GLU A C 1
ATOM 967 O O . GLU A 1 117 ? 1.247 3.978 -38.140 1.00 92.75 117 GLU A O 1
ATOM 972 N N . HIS A 1 118 ? 1.654 2.438 -36.554 1.00 89.69 118 HIS A N 1
ATOM 973 C CA . HIS A 1 118 ? 0.309 1.887 -36.538 1.00 89.69 118 HIS A CA 1
ATOM 974 C C . HIS A 1 118 ? -0.380 2.156 -35.196 1.00 89.69 118 HIS A C 1
ATOM 976 O O . HIS A 1 118 ? 0.275 2.150 -34.152 1.00 89.69 118 HIS A O 1
ATOM 982 N N . PRO A 1 119 ? -1.716 2.318 -35.187 1.00 82.62 119 PRO A N 1
ATOM 983 C CA . PRO A 1 119 ? -2.475 2.318 -33.946 1.00 82.62 119 PRO A CA 1
ATOM 984 C C . PRO A 1 119 ? -2.267 1.004 -33.184 1.00 82.62 119 PRO A C 1
ATOM 986 O O . PRO A 1 119 ? -2.378 -0.079 -33.764 1.00 82.62 119 PRO A O 1
ATOM 989 N N . ALA A 1 120 ? -2.009 1.108 -31.884 1.00 78.06 120 ALA A N 1
ATOM 990 C CA . ALA A 1 120 ? -1.877 -0.023 -30.976 1.00 78.06 120 ALA A CA 1
ATOM 991 C C . ALA A 1 120 ? -2.841 0.147 -29.795 1.00 78.06 120 ALA A C 1
ATOM 993 O O . ALA A 1 120 ? -3.037 1.255 -29.296 1.00 78.06 120 ALA A O 1
ATOM 994 N N . SER A 1 121 ? -3.460 -0.949 -29.347 1.00 70.56 121 SER A N 1
ATOM 995 C CA . SER A 1 121 ? -4.330 -0.943 -28.162 1.00 70.56 121 SER A CA 1
ATOM 996 C C . SER A 1 121 ? -3.541 -0.877 -26.849 1.00 70.56 121 SER A C 1
ATOM 998 O O . SER A 1 121 ? -4.071 -0.422 -25.839 1.00 70.56 121 SER A O 1
ATOM 1000 N N . GLN A 1 122 ? -2.289 -1.345 -26.859 1.00 72.25 122 GLN A N 1
ATOM 1001 C CA . GLN A 1 122 ? -1.321 -1.293 -25.760 1.00 72.25 122 GLN A CA 1
ATOM 1002 C C . GLN A 1 122 ? 0.087 -1.096 -26.341 1.00 72.25 122 GLN A C 1
ATOM 1004 O O . GLN A 1 122 ? 0.338 -1.540 -27.460 1.00 72.25 122 GLN A O 1
ATOM 1009 N N . GLY A 1 123 ? 0.979 -0.439 -25.593 1.00 80.69 123 GLY A N 1
ATOM 1010 C CA . GLY A 1 123 ? 2.355 -0.181 -26.026 1.00 80.69 123 GLY A CA 1
ATOM 1011 C C . GLY A 1 123 ? 2.442 0.775 -27.218 1.00 80.69 123 GLY A C 1
ATOM 1012 O O . GLY A 1 123 ? 1.726 1.780 -27.286 1.00 80.69 123 GLY A O 1
ATOM 1013 N N . VAL A 1 124 ? 3.331 0.460 -28.157 1.00 89.19 124 VAL A N 1
ATOM 1014 C CA . VAL A 1 124 ? 3.504 1.179 -29.427 1.00 89.19 124 VAL A CA 1
ATOM 1015 C C . VAL A 1 124 ? 3.540 0.188 -30.585 1.00 89.19 124 VAL A C 1
ATOM 1017 O O . VAL A 1 124 ? 3.652 -1.013 -30.375 1.00 89.19 124 VAL A O 1
ATOM 1020 N N . ARG A 1 125 ? 3.447 0.664 -31.828 1.00 92.44 125 ARG A N 1
ATOM 1021 C CA . ARG A 1 125 ? 3.665 -0.197 -32.991 1.00 92.44 125 ARG A CA 1
ATOM 1022 C C . ARG A 1 125 ? 4.361 0.565 -34.105 1.00 92.44 125 ARG A C 1
ATOM 1024 O O . ARG A 1 125 ? 3.721 1.317 -34.838 1.00 92.44 125 ARG A O 1
ATOM 1031 N N . PHE A 1 126 ? 5.665 0.345 -34.228 1.00 93.62 126 PHE A N 1
ATOM 1032 C CA . PHE A 1 126 ? 6.483 0.887 -35.311 1.00 93.62 126 PHE A CA 1
ATOM 1033 C C . PHE A 1 126 ? 6.987 -0.241 -36.195 1.00 93.62 126 PHE A C 1
ATOM 1035 O O . PHE A 1 126 ? 7.647 -1.155 -35.712 1.00 93.62 126 PHE A O 1
ATOM 1042 N N . VAL A 1 127 ? 6.703 -0.158 -37.489 1.00 94.31 127 VAL A N 1
ATOM 1043 C CA . VAL A 1 127 ? 7.215 -1.090 -38.493 1.00 94.31 127 VAL A CA 1
ATOM 1044 C C . VAL A 1 127 ? 8.358 -0.400 -39.223 1.00 94.31 127 VAL A C 1
ATOM 1046 O O . VAL A 1 127 ? 8.148 0.603 -39.904 1.00 94.31 127 VAL A O 1
ATOM 1049 N N . LEU A 1 128 ? 9.567 -0.919 -39.030 1.00 93.25 128 LEU A N 1
ATOM 1050 C CA . LEU A 1 128 ? 10.817 -0.413 -39.581 1.00 93.25 128 LEU A CA 1
ATOM 1051 C C . LEU A 1 128 ? 11.177 -1.189 -40.851 1.00 93.25 128 LEU A C 1
ATOM 1053 O O . LEU A 1 128 ? 11.347 -2.410 -40.814 1.00 93.25 128 LEU A O 1
ATOM 1057 N N . GLU A 1 129 ? 11.336 -0.474 -41.962 1.00 91.31 129 GLU A N 1
ATOM 1058 C CA . GLU A 1 129 ? 11.870 -1.017 -43.209 1.00 91.31 129 GLU A CA 1
ATOM 1059 C C . GLU A 1 129 ? 13.394 -0.882 -43.211 1.00 91.31 129 GLU A C 1
ATOM 1061 O O . GLU A 1 129 ? 13.931 0.225 -43.167 1.00 91.31 129 GLU A O 1
ATOM 1066 N N . MET A 1 130 ? 14.100 -2.005 -43.283 1.00 88.38 130 MET A N 1
ATOM 1067 C CA . MET A 1 130 ? 15.560 -2.067 -43.230 1.00 88.38 130 MET A CA 1
ATOM 1068 C C . MET A 1 130 ? 16.166 -2.073 -44.640 1.00 88.38 130 MET A C 1
ATOM 1070 O O . MET A 1 130 ? 15.596 -2.638 -45.572 1.00 88.38 130 MET A O 1
ATOM 1074 N N . THR A 1 131 ? 17.354 -1.491 -44.807 1.00 84.12 131 THR A N 1
ATOM 1075 C CA . THR A 1 131 ? 18.074 -1.489 -46.096 1.00 84.12 131 THR A CA 1
ATOM 1076 C C . THR A 1 131 ? 18.620 -2.881 -46.444 1.00 84.12 131 THR A C 1
ATOM 1078 O O . THR A 1 131 ? 18.526 -3.309 -47.591 1.00 84.12 131 THR A O 1
ATOM 1081 N N . HIS A 1 132 ? 19.145 -3.604 -45.448 1.00 76.12 132 HIS A N 1
ATOM 1082 C CA . HIS A 1 132 ? 19.571 -5.006 -45.533 1.00 76.12 132 HIS A CA 1
ATOM 1083 C C . HIS A 1 132 ? 19.396 -5.684 -44.166 1.00 76.12 132 HIS A C 1
ATOM 1085 O O . HIS A 1 132 ? 19.708 -5.083 -43.140 1.00 76.12 132 HIS A O 1
ATOM 1091 N N . LEU A 1 133 ? 18.927 -6.935 -44.146 1.00 64.62 133 LEU A N 1
ATOM 1092 C CA . LEU A 1 133 ? 18.628 -7.693 -42.924 1.00 64.62 133 LEU A CA 1
ATOM 1093 C C . LEU A 1 133 ? 19.445 -8.984 -42.798 1.00 64.62 133 LEU A C 1
ATOM 1095 O O . LEU A 1 133 ? 18.931 -10.004 -42.338 1.00 64.62 133 LEU A O 1
ATOM 1099 N N . ASP A 1 134 ? 20.729 -8.917 -43.143 1.00 65.38 134 ASP A N 1
ATOM 1100 C CA . ASP A 1 134 ? 21.736 -9.856 -42.628 1.00 65.38 134 ASP A CA 1
ATOM 1101 C C . ASP A 1 134 ? 22.181 -9.382 -41.237 1.00 65.38 134 ASP A C 1
ATOM 1103 O O . ASP A 1 134 ? 23.324 -8.999 -40.997 1.00 65.38 134 ASP A O 1
ATOM 1107 N N . MET A 1 135 ? 21.212 -9.318 -40.323 1.00 67.19 135 MET A N 1
ATOM 1108 C CA . MET A 1 135 ? 21.417 -8.889 -38.944 1.00 67.19 135 MET A CA 1
ATOM 1109 C C . MET A 1 135 ? 21.626 -10.134 -38.088 1.00 67.19 135 MET A C 1
ATOM 1111 O O . MET A 1 135 ? 20.685 -10.889 -37.837 1.00 67.19 135 MET A O 1
ATOM 1115 N N . ASP A 1 136 ? 22.861 -10.356 -37.648 1.00 77.50 136 ASP A N 1
ATOM 1116 C CA . ASP A 1 136 ? 23.137 -11.298 -36.571 1.00 77.50 136 ASP A CA 1
ATOM 1117 C C . ASP A 1 136 ? 22.698 -10.711 -35.211 1.00 77.50 136 ASP A C 1
ATOM 1119 O O . ASP A 1 136 ? 22.232 -9.571 -35.096 1.00 77.50 136 ASP A O 1
ATOM 1123 N N . THR A 1 137 ? 22.836 -11.494 -34.141 1.00 79.31 137 THR A N 1
ATOM 1124 C CA . THR A 1 137 ? 22.479 -11.048 -32.785 1.00 79.31 137 THR A CA 1
ATOM 1125 C C . THR A 1 137 ? 23.303 -9.848 -32.308 1.00 79.31 137 THR A C 1
ATOM 1127 O O . THR A 1 137 ? 22.826 -9.082 -31.470 1.00 79.31 137 THR A O 1
ATOM 1130 N N . ALA A 1 138 ? 24.522 -9.651 -32.818 1.00 80.56 138 ALA A N 1
ATOM 1131 C CA . ALA A 1 138 ? 25.352 -8.500 -32.474 1.00 80.56 138 ALA A CA 1
ATOM 1132 C C . ALA A 1 138 ? 24.849 -7.223 -33.164 1.00 80.56 138 ALA A C 1
ATOM 1134 O O . ALA A 1 138 ? 24.751 -6.175 -32.522 1.00 80.56 138 ALA A O 1
ATOM 1135 N N . ALA A 1 139 ? 24.463 -7.323 -34.435 1.00 79.25 139 ALA A N 1
ATOM 1136 C CA . ALA A 1 139 ? 23.880 -6.237 -35.205 1.00 79.25 139 ALA A CA 1
ATOM 1137 C C . ALA A 1 139 ? 22.523 -5.808 -34.629 1.00 79.25 139 ALA A C 1
ATOM 1139 O O . ALA A 1 139 ? 22.291 -4.613 -34.452 1.00 79.25 139 ALA A O 1
ATOM 1140 N N . GLN A 1 140 ? 21.675 -6.763 -34.224 1.00 82.38 140 GLN A N 1
ATOM 1141 C CA . GLN A 1 140 ? 20.420 -6.452 -33.533 1.00 82.38 140 GLN A CA 1
ATOM 1142 C C . GLN A 1 140 ? 20.663 -5.700 -32.216 1.00 82.38 140 GLN A C 1
ATOM 1144 O O . GLN A 1 140 ? 20.058 -4.655 -31.990 1.00 82.38 140 GLN A O 1
ATOM 1149 N N . ARG A 1 141 ? 21.591 -6.164 -31.369 1.00 84.25 141 ARG A N 1
ATOM 1150 C CA . ARG A 1 141 ? 21.935 -5.459 -30.120 1.00 84.25 141 ARG A CA 1
ATOM 1151 C C . ARG A 1 141 ? 22.494 -4.060 -30.370 1.00 84.25 141 ARG A C 1
ATOM 1153 O O . ARG A 1 141 ? 22.205 -3.142 -29.608 1.00 84.25 141 ARG A O 1
ATOM 1160 N N . SER A 1 142 ? 23.295 -3.888 -31.424 1.00 85.31 142 SER A N 1
ATOM 1161 C CA . SER A 1 142 ? 23.822 -2.576 -31.806 1.00 85.31 142 SER A CA 1
ATOM 1162 C C . SER A 1 142 ? 22.703 -1.625 -32.229 1.00 85.31 142 SER A C 1
ATOM 1164 O O . SER A 1 142 ? 22.705 -0.467 -31.812 1.00 85.31 142 SER A O 1
ATOM 1166 N N . LEU A 1 143 ? 21.725 -2.119 -32.992 1.00 86.12 143 LEU A N 1
ATOM 1167 C CA . LEU A 1 143 ? 20.548 -1.350 -33.378 1.00 86.12 143 LEU A CA 1
ATOM 1168 C C . LEU A 1 143 ? 19.696 -0.978 -32.159 1.00 86.12 143 LEU A C 1
ATOM 1170 O O . LEU A 1 143 ? 19.370 0.191 -31.988 1.00 86.12 143 LEU A O 1
ATOM 1174 N N . GLU A 1 144 ? 19.395 -1.933 -31.278 1.00 89.12 144 GLU A N 1
ATOM 1175 C CA . GLU A 1 144 ? 18.649 -1.684 -30.038 1.00 89.12 144 GLU A CA 1
ATOM 1176 C C . GLU A 1 144 ? 19.310 -0.608 -29.165 1.00 89.12 144 GLU A C 1
ATOM 1178 O O . GLU A 1 144 ? 18.628 0.278 -28.647 1.00 89.12 144 GLU A O 1
ATOM 1183 N N . ALA A 1 145 ? 20.639 -0.656 -29.035 1.00 88.38 145 ALA A N 1
ATOM 1184 C CA . ALA A 1 145 ? 21.403 0.343 -28.298 1.00 88.38 145 ALA A CA 1
ATOM 1185 C C . ALA A 1 145 ? 21.356 1.723 -28.974 1.00 88.38 145 ALA A C 1
ATOM 1187 O O . ALA A 1 145 ? 21.165 2.726 -28.291 1.00 88.38 145 ALA A O 1
ATOM 1188 N N . ARG A 1 146 ? 21.484 1.790 -30.309 1.00 86.75 146 ARG A N 1
ATOM 1189 C CA . ARG A 1 146 ? 21.394 3.052 -31.068 1.00 86.75 146 ARG A CA 1
ATOM 1190 C C . ARG A 1 146 ? 20.006 3.682 -31.002 1.00 86.75 146 ARG A C 1
ATOM 1192 O O . ARG A 1 146 ? 19.900 4.898 -30.914 1.00 86.75 146 ARG A O 1
ATOM 1199 N N . LEU A 1 147 ? 18.960 2.861 -31.009 1.00 89.00 147 LEU A N 1
ATOM 1200 C CA . LEU A 1 147 ? 17.568 3.296 -30.887 1.00 89.00 147 LEU A CA 1
ATOM 1201 C C . LEU A 1 147 ? 17.154 3.595 -29.435 1.00 89.00 147 LEU A C 1
ATOM 1203 O O . LEU A 1 147 ? 15.989 3.901 -29.188 1.00 89.00 147 LEU A O 1
ATOM 1207 N N . ASN A 1 148 ? 18.080 3.509 -28.471 1.00 89.88 148 ASN A N 1
ATOM 1208 C CA . ASN A 1 148 ? 17.814 3.701 -27.043 1.00 89.88 148 ASN A CA 1
ATOM 1209 C C . ASN A 1 148 ? 16.671 2.811 -26.514 1.00 89.88 148 ASN A C 1
ATOM 1211 O O . ASN A 1 148 ? 15.912 3.212 -25.631 1.00 89.88 148 ASN A O 1
ATOM 1215 N N . LEU A 1 149 ? 16.560 1.576 -27.021 1.00 91.38 149 LEU A N 1
ATOM 1216 C CA . LEU A 1 149 ? 15.551 0.598 -26.588 1.00 91.38 149 LEU A CA 1
ATOM 1217 C C . LEU A 1 149 ? 15.914 -0.098 -25.269 1.00 91.38 149 LEU A C 1
ATOM 1219 O O . LEU A 1 149 ? 15.258 -1.059 -24.868 1.00 91.38 149 LEU A O 1
ATOM 1223 N N . HIS A 1 150 ? 16.970 0.352 -24.591 1.00 90.12 150 HIS A N 1
ATOM 1224 C CA . HIS A 1 150 ? 17.423 -0.159 -23.301 1.00 90.12 150 HIS A CA 1
ATOM 1225 C C . HIS A 1 150 ? 17.523 1.015 -22.331 1.00 90.12 150 HIS A C 1
ATOM 1227 O O . HIS A 1 150 ? 18.114 2.046 -22.651 1.00 90.12 150 HIS A O 1
ATOM 1233 N N . LYS A 1 151 ? 16.975 0.860 -21.126 1.00 91.06 151 LYS A N 1
ATOM 1234 C CA . LYS A 1 151 ? 17.071 1.871 -20.073 1.00 91.06 151 LYS A CA 1
ATOM 1235 C C . LYS A 1 151 ? 17.534 1.263 -18.767 1.00 91.06 151 LYS A C 1
ATOM 1237 O O . LYS A 1 151 ? 16.841 0.433 -18.188 1.00 91.06 151 LYS A O 1
ATOM 1242 N N . THR A 1 152 ? 18.650 1.760 -18.252 1.00 92.44 152 THR A N 1
ATOM 1243 C CA . THR A 1 152 ? 19.138 1.363 -16.932 1.00 92.44 152 THR A CA 1
ATOM 1244 C C . THR A 1 152 ? 18.400 2.126 -15.830 1.00 92.44 152 THR A C 1
ATOM 1246 O O . THR A 1 152 ? 18.310 3.360 -15.843 1.00 92.44 152 THR A O 1
ATOM 1249 N N . ILE A 1 153 ? 17.869 1.387 -14.861 1.00 91.50 153 ILE A N 1
ATOM 1250 C CA . ILE A 1 153 ? 17.310 1.900 -13.612 1.00 91.50 153 ILE A CA 1
ATOM 1251 C C . ILE A 1 153 ? 18.198 1.422 -12.470 1.00 91.50 153 ILE A C 1
ATOM 1253 O O . ILE A 1 153 ? 18.461 0.229 -12.338 1.00 91.50 153 ILE A O 1
ATOM 1257 N N . THR A 1 154 ? 18.637 2.364 -11.643 1.00 90.81 154 THR A N 1
ATOM 1258 C CA . THR A 1 154 ? 19.440 2.112 -10.448 1.00 90.81 154 THR A CA 1
ATOM 1259 C C . THR A 1 154 ? 18.637 2.452 -9.195 1.00 90.81 154 THR A C 1
ATOM 1261 O O . THR A 1 154 ? 17.825 3.380 -9.203 1.00 90.81 154 THR A O 1
ATOM 1264 N N . THR A 1 155 ? 18.859 1.704 -8.117 1.00 89.06 155 THR A N 1
ATOM 1265 C CA . THR A 1 155 ? 18.284 1.944 -6.783 1.00 89.06 155 THR A CA 1
ATOM 1266 C C . THR A 1 155 ? 19.358 2.423 -5.801 1.00 89.06 155 THR A C 1
ATOM 1268 O O . THR A 1 155 ? 19.398 2.009 -4.649 1.00 89.06 155 THR A O 1
ATOM 1271 N N . ASP A 1 156 ? 20.270 3.276 -6.267 1.00 85.88 156 ASP A N 1
ATOM 1272 C CA . ASP A 1 156 ? 21.434 3.794 -5.532 1.00 85.88 156 ASP A CA 1
ATOM 1273 C C . ASP A 1 156 ? 21.109 5.006 -4.638 1.00 85.88 156 ASP A C 1
ATOM 1275 O O . ASP A 1 156 ? 21.850 5.348 -3.703 1.00 85.88 156 ASP A O 1
ATOM 1279 N N . ASN A 1 157 ? 19.993 5.674 -4.934 1.00 89.62 157 ASN A N 1
ATOM 1280 C CA . ASN A 1 157 ? 19.607 6.921 -4.297 1.00 89.62 157 ASN A CA 1
ATOM 1281 C C . ASN A 1 157 ? 18.146 6.913 -3.831 1.00 89.62 157 ASN A C 1
ATOM 1283 O O . ASN A 1 157 ? 17.295 7.668 -4.308 1.00 89.62 157 ASN A O 1
ATOM 1287 N N . LEU A 1 158 ? 17.870 6.021 -2.884 1.00 93.69 158 LEU A N 1
ATOM 1288 C CA . LEU A 1 158 ? 16.582 5.893 -2.219 1.00 93.69 158 LEU A CA 1
ATOM 1289 C C . LEU A 1 158 ? 16.547 6.845 -1.019 1.00 93.69 158 LEU A C 1
ATOM 1291 O O . LEU A 1 158 ? 17.082 6.533 0.041 1.00 93.69 158 LEU A O 1
ATOM 1295 N N . VAL A 1 159 ? 15.963 8.030 -1.185 1.00 94.50 159 VAL A N 1
ATOM 1296 C CA . VAL A 1 159 ? 15.877 9.040 -0.116 1.00 94.50 159 VAL A CA 1
ATOM 1297 C C . VAL A 1 159 ? 14.417 9.396 0.137 1.00 94.50 159 VAL A C 1
ATOM 1299 O O . VAL A 1 159 ? 13.694 9.766 -0.789 1.00 94.50 159 VAL A O 1
ATOM 1302 N N . ALA A 1 160 ? 13.974 9.301 1.386 1.00 93.62 160 ALA A N 1
ATOM 1303 C CA . ALA A 1 160 ? 12.622 9.675 1.793 1.00 93.62 160 ALA A CA 1
ATOM 1304 C C . ALA A 1 160 ? 12.636 10.349 3.171 1.00 93.62 160 ALA A C 1
ATOM 1306 O O . ALA A 1 160 ? 13.685 10.465 3.806 1.00 93.62 160 ALA A O 1
ATOM 1307 N N . LEU A 1 161 ? 11.479 10.857 3.594 1.00 92.25 161 LEU A N 1
ATOM 1308 C CA . LEU A 1 161 ? 11.300 11.383 4.943 1.00 92.25 161 LEU A CA 1
ATOM 1309 C C . LEU A 1 161 ? 10.875 10.251 5.881 1.00 92.25 161 LEU A C 1
ATOM 1311 O O . LEU A 1 161 ? 9.966 9.498 5.531 1.00 92.25 161 LEU A O 1
ATOM 1315 N N . ASP A 1 162 ? 11.505 10.180 7.051 1.00 91.88 162 ASP A N 1
ATOM 1316 C CA . ASP A 1 162 ? 11.140 9.255 8.128 1.00 91.88 162 ASP A CA 1
ATOM 1317 C C . ASP A 1 162 ? 9.836 9.680 8.843 1.00 91.88 162 ASP A C 1
ATOM 1319 O O . ASP A 1 162 ? 9.223 10.710 8.528 1.00 91.88 162 ASP A O 1
ATOM 1323 N N . GLU A 1 163 ? 9.413 8.914 9.854 1.00 89.75 163 GLU A N 1
ATOM 1324 C CA . GLU A 1 163 ? 8.232 9.235 10.679 1.00 89.75 163 GLU A CA 1
ATOM 1325 C C . GLU A 1 163 ? 8.288 10.614 11.365 1.00 89.75 163 GLU A C 1
ATOM 1327 O O . GLU A 1 163 ? 7.250 11.211 11.659 1.00 89.75 163 GLU A O 1
ATOM 1332 N N . SER A 1 164 ? 9.496 11.128 11.614 1.00 92.25 164 SER A N 1
ATOM 1333 C CA . SER A 1 164 ? 9.760 12.419 12.254 1.00 92.25 164 SER A CA 1
ATOM 1334 C C . SER A 1 164 ? 9.891 13.563 11.242 1.00 92.25 164 SER A C 1
ATOM 1336 O O . SER A 1 164 ? 10.116 14.710 11.638 1.00 92.25 164 SER A O 1
ATOM 1338 N N . GLY A 1 165 ? 9.767 13.278 9.943 1.00 91.19 165 GLY A N 1
ATOM 1339 C CA . GLY A 1 165 ? 9.941 14.246 8.866 1.00 91.19 165 GLY A CA 1
ATOM 1340 C C . GLY A 1 165 ? 11.402 14.585 8.556 1.00 91.19 165 GLY A C 1
ATOM 1341 O O . GLY A 1 165 ? 11.664 15.623 7.944 1.00 91.19 165 GLY A O 1
ATOM 1342 N N . LYS A 1 166 ? 12.366 13.759 8.977 1.00 91.75 166 LYS A N 1
ATOM 1343 C CA . LYS A 1 166 ? 13.791 13.939 8.670 1.00 91.75 166 LYS A CA 1
ATOM 1344 C C . LYS A 1 166 ? 14.173 13.181 7.407 1.00 91.75 166 LYS A C 1
ATOM 1346 O O . LYS A 1 166 ? 13.662 12.106 7.127 1.00 91.75 166 LYS A O 1
ATOM 1351 N N . VAL A 1 167 ? 15.104 13.754 6.649 1.00 91.69 167 VAL A N 1
ATOM 1352 C CA . VAL A 1 167 ? 15.629 13.138 5.426 1.00 91.69 167 VAL A CA 1
ATOM 1353 C C . VAL A 1 167 ? 16.496 11.935 5.790 1.00 91.69 167 VAL A C 1
ATOM 1355 O O . VAL A 1 167 ? 17.498 12.084 6.489 1.00 91.69 167 VAL A O 1
ATOM 1358 N N . GLN A 1 168 ? 16.137 10.769 5.262 1.00 92.81 168 GLN A N 1
ATOM 1359 C CA . GLN A 1 168 ? 16.840 9.508 5.456 1.00 92.81 168 GLN A CA 1
ATOM 1360 C C . GLN A 1 168 ? 17.188 8.882 4.104 1.00 92.81 168 GLN A C 1
ATOM 1362 O O . GLN A 1 168 ? 16.371 8.862 3.180 1.00 92.81 168 GLN A O 1
ATOM 1367 N N . LYS A 1 169 ? 18.416 8.363 3.992 1.00 94.19 169 LYS A N 1
ATOM 1368 C CA . LYS A 1 169 ? 18.854 7.548 2.855 1.00 94.19 169 LYS A CA 1
ATOM 1369 C C . LYS A 1 169 ? 18.729 6.068 3.211 1.00 94.19 169 LYS A C 1
ATOM 1371 O O . LYS A 1 169 ? 19.260 5.634 4.229 1.00 94.19 169 LYS A O 1
ATOM 1376 N N . TYR A 1 170 ? 18.070 5.314 2.344 1.00 94.69 170 TYR A N 1
ATOM 1377 C CA . TYR A 1 170 ? 17.868 3.874 2.438 1.00 94.69 170 TYR A CA 1
ATOM 1378 C C . TYR A 1 170 ? 18.877 3.147 1.549 1.00 94.69 170 TYR A C 1
ATOM 1380 O O . TYR A 1 170 ? 19.267 3.658 0.496 1.00 94.69 170 TYR A O 1
ATOM 1388 N N . VAL A 1 171 ? 19.316 1.964 1.984 1.00 93.25 171 VAL A N 1
ATOM 1389 C CA . VAL A 1 171 ? 20.263 1.138 1.218 1.00 93.25 171 VAL A CA 1
ATOM 1390 C C . VAL A 1 171 ? 19.511 0.322 0.173 1.00 93.25 171 VAL A C 1
ATOM 1392 O O . VAL A 1 171 ? 19.949 0.224 -0.968 1.00 93.25 171 VAL A O 1
ATOM 1395 N N . THR A 1 172 ? 18.361 -0.227 0.558 1.00 93.81 172 THR A N 1
ATOM 1396 C CA . THR A 1 172 ? 17.498 -1.054 -0.287 1.00 93.81 172 THR A CA 1
ATOM 1397 C C . THR A 1 172 ? 16.039 -0.616 -0.181 1.00 93.81 172 THR A C 1
ATOM 1399 O O . THR A 1 172 ? 15.615 0.007 0.793 1.00 93.81 172 THR A O 1
ATOM 1402 N N . ASP A 1 173 ? 15.241 -0.977 -1.177 1.00 94.38 173 ASP A N 1
ATOM 1403 C CA . ASP A 1 173 ? 13.781 -0.857 -1.170 1.00 94.38 173 ASP A CA 1
ATOM 1404 C C . ASP A 1 173 ? 13.136 -1.644 -0.015 1.00 94.38 173 ASP A C 1
ATOM 1406 O O . ASP A 1 173 ? 12.123 -1.213 0.541 1.00 94.38 173 ASP A O 1
ATOM 1410 N N . LEU A 1 174 ? 13.767 -2.740 0.420 1.00 95.94 174 LEU A N 1
ATOM 1411 C CA . LEU A 1 174 ? 13.342 -3.509 1.592 1.00 95.94 174 LEU A CA 1
ATOM 1412 C C . LEU A 1 174 ? 13.506 -2.742 2.909 1.00 95.94 174 LEU A C 1
ATOM 1414 O O . LEU A 1 174 ? 12.732 -2.976 3.833 1.00 95.94 174 LEU A O 1
ATOM 1418 N N . ASP A 1 175 ? 14.457 -1.810 3.006 1.00 95.94 175 ASP A N 1
ATOM 1419 C CA . ASP A 1 175 ? 14.588 -0.955 4.194 1.00 95.94 175 ASP A CA 1
ATOM 1420 C C . ASP A 1 175 ? 13.411 0.025 4.303 1.00 95.94 175 ASP A C 1
ATOM 1422 O O . ASP A 1 175 ? 12.886 0.243 5.394 1.00 95.94 175 ASP A O 1
ATOM 1426 N N . ILE A 1 176 ? 12.948 0.563 3.167 1.00 96.38 176 ILE A N 1
ATOM 1427 C CA . ILE A 1 176 ? 11.732 1.393 3.108 1.00 96.38 176 ILE A CA 1
ATOM 1428 C C . ILE A 1 176 ? 10.514 0.556 3.518 1.00 96.38 176 ILE A C 1
ATOM 1430 O O . ILE A 1 176 ? 9.653 1.019 4.271 1.00 96.38 176 ILE A O 1
ATOM 1434 N N . LEU A 1 177 ? 10.434 -0.681 3.019 1.00 97.31 177 LEU A N 1
ATOM 1435 C CA . LEU A 1 177 ? 9.338 -1.593 3.326 1.00 97.31 177 LEU A CA 1
ATOM 1436 C C . LEU A 1 177 ? 9.306 -1.982 4.813 1.00 97.31 177 LEU A C 1
ATOM 1438 O O . LEU A 1 177 ? 8.223 -2.015 5.398 1.00 97.31 177 LEU A O 1
ATOM 1442 N N . GLU A 1 178 ? 10.466 -2.221 5.430 1.00 97.25 178 GLU A N 1
ATOM 1443 C CA . GLU A 1 178 ? 10.589 -2.539 6.858 1.00 97.25 178 GLU A CA 1
ATOM 1444 C C . GLU A 1 178 ? 10.157 -1.365 7.741 1.00 97.25 178 GLU A C 1
ATOM 1446 O O . GLU A 1 178 ? 9.350 -1.544 8.654 1.00 97.25 178 GLU A O 1
ATOM 1451 N N . GLU A 1 179 ? 10.633 -0.149 7.456 1.00 96.44 179 GLU A N 1
ATOM 1452 C CA . GLU A 1 179 ? 10.225 1.035 8.217 1.00 96.44 179 GLU A CA 1
ATOM 1453 C C . GLU A 1 179 ? 8.710 1.258 8.107 1.00 96.44 179 GLU A C 1
ATOM 1455 O O . GLU A 1 179 ? 8.018 1.418 9.118 1.00 96.44 179 GLU A O 1
ATOM 1460 N N . PHE A 1 180 ? 8.159 1.160 6.891 1.00 97.38 180 PHE A N 1
ATOM 1461 C CA . PHE A 1 180 ? 6.714 1.210 6.682 1.00 97.38 180 PHE A CA 1
ATOM 1462 C C . PHE A 1 180 ? 5.983 0.129 7.488 1.00 97.38 180 PHE A C 1
ATOM 1464 O O . PHE A 1 180 ? 4.949 0.423 8.093 1.00 97.38 180 PHE A O 1
ATOM 1471 N N . TYR A 1 181 ? 6.499 -1.104 7.508 1.00 97.56 181 TYR A N 1
ATOM 1472 C CA . TYR A 1 181 ? 5.885 -2.218 8.222 1.00 97.56 181 TYR A CA 1
ATOM 1473 C C . TYR A 1 181 ? 5.758 -1.935 9.719 1.00 97.56 181 TYR A C 1
ATOM 1475 O O . TYR A 1 181 ? 4.668 -2.069 10.282 1.00 97.56 181 TYR A O 1
ATOM 1483 N N . LEU A 1 182 ? 6.842 -1.485 10.354 1.00 96.19 182 LEU A N 1
ATOM 1484 C CA . LEU A 1 182 ? 6.867 -1.188 11.786 1.00 96.19 182 LEU A CA 1
ATOM 1485 C C . LEU A 1 182 ? 5.871 -0.081 12.146 1.00 96.19 182 LEU A C 1
ATOM 1487 O O . LEU A 1 182 ? 5.056 -0.249 13.059 1.00 96.19 182 LEU A O 1
ATOM 1491 N N . LEU A 1 183 ? 5.873 1.014 11.383 1.00 96.50 183 LEU A N 1
ATOM 1492 C CA . LEU A 1 183 ? 4.935 2.124 11.560 1.00 96.50 183 LEU A CA 1
ATOM 1493 C C . LEU A 1 183 ? 3.486 1.671 11.368 1.00 96.50 183 LEU A C 1
ATOM 1495 O O . LEU A 1 183 ? 2.588 2.035 12.136 1.00 96.50 183 LEU A O 1
ATOM 1499 N N . LYS A 1 184 ? 3.243 0.833 10.358 1.00 96.94 184 LYS A N 1
ATOM 1500 C CA . LYS A 1 184 ? 1.902 0.365 10.032 1.00 96.94 184 LYS A CA 1
ATOM 1501 C C . LYS A 1 184 ? 1.365 -0.594 11.088 1.00 96.94 184 LYS A C 1
ATOM 1503 O O . LYS A 1 184 ? 0.193 -0.482 11.452 1.00 96.94 184 LYS A O 1
ATOM 1508 N N . LEU A 1 185 ? 2.211 -1.460 11.640 1.00 96.12 185 LEU A N 1
ATOM 1509 C CA . LEU A 1 185 ? 1.850 -2.344 12.743 1.00 96.12 185 LEU A CA 1
ATOM 1510 C C . LEU A 1 185 ? 1.441 -1.544 13.990 1.00 96.12 185 LEU A C 1
ATOM 1512 O O . LEU A 1 185 ? 0.420 -1.846 14.610 1.00 96.12 185 LEU A O 1
ATOM 1516 N N . GLN A 1 186 ? 2.175 -0.476 14.327 1.00 96.62 186 GLN A N 1
ATOM 1517 C CA . GLN A 1 186 ? 1.781 0.433 15.414 1.00 96.62 186 GLN A CA 1
ATOM 1518 C C . GLN A 1 186 ? 0.453 1.139 15.114 1.00 96.62 186 GLN A C 1
ATOM 1520 O O . GLN A 1 186 ? -0.412 1.238 15.985 1.00 96.62 186 GLN A O 1
ATOM 1525 N N . ALA A 1 187 ? 0.233 1.565 13.868 1.00 96.94 187 ALA A N 1
ATOM 1526 C CA . ALA A 1 187 ? -1.038 2.154 13.462 1.00 96.94 187 ALA A CA 1
ATOM 1527 C C . ALA A 1 187 ? -2.219 1.170 13.601 1.00 96.94 187 ALA A C 1
ATOM 1529 O O . ALA A 1 187 ? -3.303 1.587 14.015 1.00 96.94 187 ALA A O 1
ATOM 1530 N N . TYR A 1 188 ? -2.035 -0.126 13.315 1.00 97.50 188 TYR A N 1
ATOM 1531 C CA . TYR A 1 188 ? -3.076 -1.135 13.552 1.00 97.50 188 TYR A CA 1
ATOM 1532 C C . TYR A 1 188 ? -3.305 -1.419 15.040 1.00 97.50 188 TYR A C 1
ATOM 1534 O O . TYR A 1 188 ? -4.461 -1.568 15.438 1.00 97.50 188 TYR A O 1
ATOM 1542 N N . LYS A 1 189 ? -2.260 -1.422 15.880 1.00 97.00 189 LYS A N 1
ATOM 1543 C CA . LYS A 1 189 ? -2.421 -1.505 17.346 1.00 97.00 189 LYS A CA 1
ATOM 1544 C C . LYS A 1 189 ? -3.288 -0.356 17.861 1.00 97.00 189 LYS A C 1
ATOM 1546 O O . LYS A 1 189 ? -4.280 -0.591 18.551 1.00 97.00 189 LYS A O 1
ATOM 1551 N N . SER A 1 190 ? -2.976 0.871 17.441 1.00 96.81 190 SER A N 1
ATOM 1552 C CA . SER A 1 190 ? -3.767 2.064 17.760 1.00 96.81 190 SER A CA 1
ATOM 1553 C C . SER A 1 190 ? -5.199 1.966 17.228 1.00 96.81 190 SER A C 1
ATOM 1555 O O . SER A 1 190 ? -6.146 2.279 17.948 1.00 96.81 190 SER A O 1
ATOM 1557 N N . ARG A 1 191 ? -5.395 1.468 15.998 1.00 97.06 191 ARG A N 1
ATOM 1558 C CA . ARG A 1 191 ? -6.731 1.234 15.424 1.00 97.06 191 ARG A CA 1
ATOM 1559 C C . ARG A 1 191 ? -7.541 0.244 16.260 1.00 97.06 191 ARG A C 1
ATOM 1561 O O . ARG A 1 191 ? -8.674 0.566 16.610 1.00 97.06 191 ARG A O 1
ATOM 1568 N N . LYS A 1 192 ? -6.977 -0.922 16.596 1.00 97.19 192 LYS A N 1
ATOM 1569 C CA . LYS A 1 192 ? -7.647 -1.946 17.414 1.00 97.19 192 LYS A CA 1
ATOM 1570 C C . LYS A 1 192 ? -8.030 -1.381 18.782 1.00 97.19 192 LYS A C 1
ATOM 1572 O O . LYS A 1 192 ? -9.170 -1.539 19.211 1.00 97.19 192 LYS A O 1
ATOM 1577 N N . TYR A 1 193 ? -7.114 -0.659 19.429 1.00 96.12 193 TYR A N 1
ATOM 1578 C CA . TYR A 1 193 ? -7.374 -0.001 20.710 1.00 96.12 193 TYR A CA 1
ATOM 1579 C C . TYR A 1 193 ? -8.533 1.002 20.632 1.00 96.12 193 TYR A C 1
ATOM 1581 O O . TYR A 1 193 ? -9.438 0.955 21.465 1.00 96.12 193 TYR A O 1
ATOM 1589 N N . LEU A 1 194 ? -8.543 1.885 19.628 1.00 95.19 194 LEU A N 1
ATOM 1590 C CA . LEU A 1 194 ? -9.606 2.880 19.455 1.00 95.19 194 LEU A CA 1
ATOM 1591 C C . LEU A 1 194 ? -10.960 2.225 19.158 1.00 95.19 194 LEU A C 1
ATOM 1593 O O . LEU A 1 194 ? -11.971 2.636 19.726 1.00 95.19 194 LEU A O 1
ATOM 1597 N N . GLN A 1 195 ? -10.984 1.185 18.320 1.00 95.19 195 GLN A N 1
ATOM 1598 C CA . GLN A 1 195 ? -12.202 0.427 18.022 1.00 95.19 195 GLN A CA 1
ATOM 1599 C C . GLN A 1 195 ? -12.755 -0.267 19.273 1.00 95.19 195 GLN A C 1
ATOM 1601 O O . GLN A 1 195 ? -13.935 -0.108 19.586 1.00 95.19 195 GLN A O 1
ATOM 1606 N N . LEU A 1 196 ? -11.906 -0.968 20.032 1.00 94.94 196 LEU A N 1
ATOM 1607 C CA . LEU A 1 196 ? -12.305 -1.595 21.294 1.00 94.94 196 LEU A CA 1
ATOM 1608 C C . LEU A 1 196 ? -12.778 -0.564 22.319 1.00 94.94 196 LEU A C 1
ATOM 1610 O O . LEU A 1 196 ? -13.788 -0.787 22.978 1.00 94.94 196 LEU A O 1
ATOM 1614 N N . SER A 1 197 ? -12.090 0.572 22.435 1.00 92.88 197 SER A N 1
ATOM 1615 C CA . SER A 1 197 ? -12.467 1.642 23.363 1.00 92.88 197 SER A CA 1
ATOM 1616 C C . SER A 1 197 ? -13.838 2.225 23.019 1.00 92.88 197 SER A C 1
ATOM 1618 O O . SER A 1 197 ? -14.669 2.396 23.907 1.00 92.88 197 SER A O 1
ATOM 1620 N N . ALA A 1 198 ? -14.115 2.467 21.734 1.00 90.88 198 ALA A N 1
ATOM 1621 C CA . ALA A 1 198 ? -15.420 2.939 21.279 1.00 90.88 198 ALA A CA 1
ATOM 1622 C C . ALA A 1 198 ? -16.531 1.910 21.553 1.00 90.88 198 ALA A C 1
ATOM 1624 O O . ALA A 1 198 ? -17.577 2.257 22.101 1.00 90.88 198 ALA A O 1
ATOM 1625 N N . LEU A 1 199 ? -16.289 0.631 21.241 1.00 93.56 199 LEU A N 1
ATOM 1626 C CA . LEU A 1 199 ? -17.253 -0.439 21.502 1.00 93.56 199 LEU A CA 1
ATOM 1627 C C . LEU A 1 199 ? -17.532 -0.613 22.999 1.00 93.56 199 LEU A C 1
ATOM 1629 O O . LEU A 1 199 ? -18.697 -0.718 23.385 1.00 93.56 199 LEU A O 1
ATOM 1633 N N . LYS A 1 200 ? -16.489 -0.613 23.840 1.00 92.12 200 LYS A N 1
ATOM 1634 C CA . LYS A 1 200 ? -16.604 -0.715 25.303 1.00 92.12 200 LYS A CA 1
ATOM 1635 C C . LYS A 1 200 ? -17.346 0.482 25.887 1.00 92.12 200 LYS A C 1
ATOM 1637 O O . LYS A 1 200 ? -18.226 0.284 26.715 1.00 92.12 200 LYS A O 1
ATOM 1642 N N . LYS A 1 201 ? -17.069 1.697 25.405 1.00 88.19 201 LYS A N 1
ATOM 1643 C CA . LYS A 1 201 ? -17.787 2.913 25.811 1.00 88.19 201 LYS A CA 1
ATOM 1644 C C . LYS A 1 201 ? -19.286 2.803 25.528 1.00 88.19 201 LYS A C 1
ATOM 1646 O O . LYS A 1 201 ? -20.099 3.049 26.418 1.00 88.19 201 LYS A O 1
ATOM 1651 N N . ASP A 1 202 ? -19.656 2.405 24.314 1.00 90.31 202 ASP A N 1
ATOM 1652 C CA . ASP A 1 202 ? -21.064 2.219 23.963 1.00 90.31 202 ASP A CA 1
ATOM 1653 C C . ASP A 1 202 ? -21.716 1.092 24.773 1.00 90.31 202 ASP A C 1
ATOM 1655 O O . ASP A 1 202 ? -22.872 1.210 25.176 1.00 90.31 202 ASP A O 1
ATOM 1659 N N . LEU A 1 203 ? -20.984 0.000 25.022 1.00 93.00 203 LEU A N 1
ATOM 1660 C CA . LEU A 1 203 ? -21.468 -1.110 25.833 1.00 93.00 203 LEU A CA 1
ATOM 1661 C C . LEU A 1 203 ? -21.751 -0.666 27.271 1.00 93.00 203 LEU A C 1
ATOM 1663 O O . LEU A 1 203 ? -22.811 -1.009 27.791 1.00 93.00 203 LEU A O 1
ATOM 1667 N N . THR A 1 204 ? -20.843 0.090 27.896 1.00 90.06 204 THR A N 1
ATOM 1668 C CA . THR A 1 204 ? -21.050 0.658 29.236 1.00 90.06 204 THR A CA 1
ATOM 1669 C C . THR A 1 204 ? -22.291 1.534 29.243 1.00 90.06 204 THR A C 1
ATOM 1671 O O . THR A 1 204 ? -23.209 1.266 30.009 1.00 90.06 204 THR A O 1
ATOM 1674 N N . LYS A 1 205 ? -22.392 2.481 28.299 1.00 90.31 205 LYS A N 1
ATOM 1675 C CA . LYS A 1 205 ? -23.559 3.363 28.168 1.00 90.31 205 LYS A CA 1
ATOM 1676 C C . LYS A 1 205 ? -24.867 2.575 28.089 1.00 90.31 205 LYS A C 1
ATOM 1678 O O . LYS A 1 205 ? -25.804 2.872 28.818 1.00 90.31 205 LYS A O 1
ATOM 1683 N N . TRP A 1 206 ? -24.961 1.588 27.201 1.00 92.25 206 TRP A N 1
ATOM 1684 C CA . TRP A 1 206 ? -26.200 0.825 27.018 1.00 92.25 206 TRP A CA 1
ATOM 1685 C C . TRP A 1 206 ? -26.503 -0.100 28.193 1.00 92.25 206 TRP A C 1
ATOM 1687 O O . TRP A 1 206 ? -27.665 -0.263 28.557 1.00 92.25 206 TRP A O 1
ATOM 1697 N N . THR A 1 207 ? -25.473 -0.684 28.803 1.00 92.50 207 THR A N 1
ATOM 1698 C CA . THR A 1 207 ? -25.629 -1.526 29.994 1.00 92.50 207 THR A CA 1
ATOM 1699 C C . THR A 1 207 ? -26.150 -0.703 31.165 1.00 92.50 207 THR A C 1
ATOM 1701 O O . THR A 1 207 ? -27.085 -1.138 31.832 1.00 92.50 207 THR A O 1
ATOM 1704 N N . ASP A 1 208 ? -25.610 0.496 31.366 1.00 91.81 208 ASP A N 1
ATOM 1705 C CA . ASP A 1 208 ? -26.025 1.389 32.442 1.00 91.81 208 ASP A CA 1
ATOM 1706 C C . ASP A 1 208 ? -27.429 1.945 32.187 1.00 91.81 208 ASP A C 1
ATOM 1708 O O . ASP A 1 208 ? -28.262 1.903 33.085 1.00 91.81 208 ASP A O 1
ATOM 1712 N N . GLN A 1 209 ? -27.761 2.320 30.946 1.00 91.19 209 GLN A N 1
ATOM 1713 C CA . GLN A 1 209 ? -29.133 2.681 30.558 1.00 91.19 209 GLN A CA 1
ATOM 1714 C C . GLN A 1 209 ? -30.129 1.542 30.814 1.00 91.19 209 GLN A C 1
ATOM 1716 O O . GLN A 1 209 ? -31.216 1.766 31.346 1.00 91.19 209 GLN A O 1
ATOM 1721 N N . SER A 1 210 ? -29.759 0.305 30.471 1.00 92.81 210 SER A N 1
ATOM 1722 C CA . SER A 1 210 ? -30.614 -0.857 30.706 1.00 92.81 210 SER A CA 1
ATOM 1723 C C . SER A 1 210 ? -30.794 -1.155 32.194 1.00 92.81 210 SER A C 1
ATOM 1725 O O . SER A 1 210 ? -31.896 -1.531 32.588 1.00 92.81 210 SER A O 1
ATOM 1727 N N . LYS A 1 211 ? -29.739 -1.031 33.008 1.00 92.62 211 LYS A N 1
ATOM 1728 C CA . LYS A 1 211 ? -29.808 -1.215 34.464 1.00 92.62 211 LYS A CA 1
ATOM 1729 C C . LYS A 1 211 ? -30.639 -0.115 35.117 1.00 92.62 211 LYS A C 1
ATOM 1731 O O . LYS A 1 211 ? -31.543 -0.424 35.879 1.00 92.62 211 LYS A O 1
ATOM 1736 N N . PHE A 1 212 ? -30.379 1.142 34.768 1.00 92.31 212 PHE A N 1
ATOM 1737 C CA . PHE A 1 212 ? -31.101 2.304 35.277 1.00 92.31 212 PHE A CA 1
ATOM 1738 C C . PHE A 1 212 ? -32.608 2.199 35.011 1.00 92.31 212 PHE A C 1
ATOM 1740 O O . PHE A 1 212 ? -33.407 2.362 35.927 1.00 92.31 212 PHE A O 1
ATOM 1747 N N . ALA A 1 213 ? -33.004 1.840 33.784 1.00 91.00 213 ALA A N 1
ATOM 1748 C CA . ALA A 1 213 ? -34.411 1.630 33.451 1.00 91.00 213 ALA A CA 1
ATOM 1749 C C . ALA A 1 213 ? -35.052 0.497 34.270 1.00 91.00 213 ALA A C 1
ATOM 1751 O O . ALA A 1 213 ? -36.195 0.636 34.690 1.00 91.00 213 ALA A O 1
ATOM 1752 N N . LYS A 1 214 ? -34.333 -0.608 34.515 1.00 90.94 214 LYS A N 1
ATOM 1753 C CA . LYS A 1 214 ? -34.836 -1.717 35.344 1.00 90.94 214 LYS A CA 1
ATOM 1754 C C . LYS A 1 214 ? -35.040 -1.292 36.794 1.00 90.94 214 LYS A C 1
ATOM 1756 O O . LYS A 1 214 ? -36.140 -1.467 37.296 1.00 90.94 214 LYS A O 1
ATOM 1761 N N . LEU A 1 215 ? -34.045 -0.638 37.396 1.00 92.31 215 LEU A N 1
ATOM 1762 C CA . LEU A 1 215 ? -34.136 -0.126 38.767 1.00 92.31 215 LEU A CA 1
ATOM 1763 C C . LEU A 1 215 ? -35.323 0.833 38.939 1.00 92.31 215 LEU A C 1
ATOM 1765 O O . LEU A 1 215 ? -36.070 0.727 39.907 1.00 92.31 215 LEU A O 1
ATOM 1769 N N . LEU A 1 216 ? -35.550 1.725 37.968 1.00 90.25 216 LEU A N 1
ATOM 1770 C CA . LEU A 1 216 ? -36.679 2.657 38.005 1.00 90.25 216 LEU A CA 1
ATOM 1771 C C . LEU A 1 216 ? -38.039 1.950 37.861 1.00 90.25 216 LEU A C 1
ATOM 1773 O O . LEU A 1 216 ? -39.005 2.338 38.512 1.00 90.25 216 LEU A O 1
ATOM 1777 N N . LEU A 1 217 ? -38.131 0.925 37.005 1.00 87.88 217 LEU A N 1
ATOM 1778 C CA . LEU A 1 217 ? -39.360 0.147 36.798 1.00 87.88 217 LEU A CA 1
ATOM 1779 C C . LEU A 1 217 ? -39.680 -0.784 37.977 1.00 87.88 217 LEU A C 1
ATOM 1781 O O . LEU A 1 217 ? -40.852 -1.044 38.239 1.00 87.88 217 LEU A O 1
ATOM 1785 N N . GLU A 1 218 ? -38.653 -1.288 38.661 1.00 90.44 218 GLU A N 1
ATOM 1786 C CA . GLU A 1 218 ? -38.762 -2.155 39.842 1.00 90.44 218 GLU A CA 1
ATOM 1787 C C . GLU A 1 218 ? -39.024 -1.350 41.128 1.00 90.44 218 GLU A C 1
ATOM 1789 O O . GLU A 1 218 ? -39.529 -1.902 42.103 1.00 90.44 218 GLU A O 1
ATOM 1794 N N . GLY A 1 219 ? -38.787 -0.032 41.099 1.00 89.00 219 GLY A N 1
ATOM 1795 C CA . GLY A 1 219 ? -38.965 0.869 42.242 1.00 89.00 219 GLY A CA 1
ATOM 1796 C C . GLY A 1 219 ? -37.764 0.907 43.190 1.00 89.00 219 GLY A C 1
ATOM 1797 O O . GLY A 1 219 ? -37.870 1.470 44.276 1.00 89.00 219 GLY A O 1
ATOM 1798 N N . ASP A 1 220 ? -36.633 0.340 42.769 1.00 89.25 220 ASP A N 1
ATOM 1799 C CA . ASP A 1 220 ? -35.390 0.232 43.542 1.00 89.25 220 ASP A CA 1
ATOM 1800 C C . ASP A 1 220 ? -34.503 1.487 43.442 1.00 89.25 220 ASP A C 1
ATOM 1802 O O . ASP A 1 220 ? -33.432 1.534 44.041 1.00 89.25 220 ASP A O 1
ATOM 1806 N N . LEU A 1 221 ? -34.922 2.499 42.674 1.00 89.62 221 LEU A N 1
ATOM 1807 C CA . LEU A 1 221 ? -34.212 3.768 42.516 1.00 89.62 221 LEU A CA 1
ATOM 1808 C C . LEU A 1 221 ? -35.181 4.947 42.594 1.00 89.62 221 LEU A C 1
ATOM 1810 O O . LEU A 1 221 ? -36.112 5.049 41.789 1.00 89.62 221 LEU A O 1
ATOM 1814 N N . ASP A 1 222 ? -34.920 5.870 43.518 1.00 86.25 222 ASP A N 1
ATOM 1815 C CA . ASP A 1 222 ? -35.732 7.069 43.713 1.00 86.25 222 ASP A CA 1
ATOM 1816 C C . ASP A 1 222 ? -35.053 8.310 43.115 1.00 86.25 222 ASP A C 1
ATOM 1818 O O . ASP A 1 222 ? -34.166 8.927 43.700 1.00 86.25 222 ASP A O 1
ATOM 1822 N N . ILE A 1 223 ? -35.519 8.726 41.936 1.00 85.56 223 ILE A N 1
ATOM 1823 C CA . ILE A 1 223 ? -35.003 9.908 41.226 1.00 85.56 223 ILE A CA 1
ATOM 1824 C C . ILE A 1 223 ? -35.482 11.248 41.812 1.00 85.56 223 ILE A C 1
ATOM 1826 O O . ILE A 1 223 ? -35.143 12.296 41.264 1.00 85.56 223 ILE A O 1
ATOM 1830 N N . SER A 1 224 ? -36.305 11.239 42.869 1.00 84.81 224 SER A N 1
ATOM 1831 C CA . SER A 1 224 ? -36.791 12.462 43.524 1.00 84.81 224 SER A CA 1
ATOM 1832 C C . SER A 1 224 ? -35.830 13.024 44.581 1.00 84.81 224 SER A C 1
ATOM 1834 O O . SER A 1 224 ? -36.042 14.138 45.065 1.00 84.81 224 SER A O 1
ATOM 1836 N N . GLN A 1 225 ? -34.770 12.278 44.912 1.00 84.00 225 GLN A N 1
ATOM 1837 C CA . GLN A 1 225 ? -33.734 12.661 45.873 1.00 84.00 225 GLN A CA 1
ATOM 1838 C C . GLN A 1 225 ? -32.843 13.816 45.376 1.00 84.00 225 GLN A C 1
ATOM 1840 O O . GLN A 1 225 ? -32.853 14.192 44.201 1.00 84.00 225 GLN A O 1
ATOM 1845 N N . ASP A 1 226 ? -32.045 14.390 46.284 1.00 87.56 226 ASP A N 1
ATOM 1846 C CA . ASP A 1 226 ? -31.023 15.370 45.917 1.00 87.56 226 ASP A CA 1
ATOM 1847 C C . ASP A 1 226 ? -29.885 14.737 45.090 1.00 87.56 226 ASP A C 1
ATOM 1849 O O . ASP A 1 226 ? -29.683 13.522 45.084 1.00 87.56 226 ASP A O 1
ATOM 1853 N N . GLN A 1 227 ? -29.132 15.580 44.377 1.00 83.31 227 GLN A N 1
ATOM 1854 C CA . GLN A 1 227 ? -28.120 15.137 43.411 1.00 83.31 227 GLN A CA 1
ATOM 1855 C C . GLN A 1 227 ? -27.005 14.288 44.038 1.00 83.31 227 GLN A C 1
ATOM 1857 O O . GLN A 1 227 ? -26.525 13.361 43.384 1.00 83.31 227 GLN A O 1
ATOM 1862 N N . ASP A 1 228 ? -26.587 14.598 45.268 1.00 84.50 228 ASP A N 1
ATOM 1863 C CA . ASP A 1 228 ? -25.461 13.925 45.920 1.00 84.50 228 ASP A CA 1
ATOM 1864 C C . ASP A 1 228 ? -25.886 12.542 46.429 1.00 84.50 228 ASP A C 1
ATOM 1866 O O . ASP A 1 228 ? -25.169 11.557 46.220 1.00 84.50 228 ASP A O 1
ATOM 1870 N N . THR A 1 229 ? -27.081 12.445 47.022 1.00 87.25 229 THR A N 1
ATOM 1871 C CA . THR A 1 229 ? -27.656 11.161 47.453 1.00 87.25 229 THR A CA 1
ATOM 1872 C C . THR A 1 229 ? -27.919 10.249 46.254 1.00 87.25 229 THR A C 1
ATOM 1874 O O . THR A 1 229 ? -27.471 9.099 46.249 1.00 87.25 229 THR A O 1
ATOM 1877 N N . LEU A 1 230 ? -28.520 10.785 45.185 1.00 87.00 230 LEU A N 1
ATOM 1878 C CA . LEU A 1 230 ? -28.775 10.037 43.954 1.00 87.00 230 LEU A CA 1
ATOM 1879 C C . LEU A 1 230 ? -27.471 9.553 43.305 1.00 87.00 230 LEU A C 1
ATOM 1881 O O . LEU A 1 230 ? -27.380 8.404 42.882 1.00 87.00 230 LEU A O 1
ATOM 1885 N N . ALA A 1 231 ? -26.425 10.385 43.260 1.00 85.31 231 ALA A N 1
ATOM 1886 C CA . ALA A 1 231 ? -25.114 9.959 42.769 1.00 85.31 231 ALA A CA 1
ATOM 1887 C C . ALA A 1 231 ? -24.536 8.796 43.597 1.00 85.31 231 ALA A C 1
ATOM 1889 O O . ALA A 1 231 ? -23.967 7.862 43.026 1.00 85.31 231 ALA A O 1
ATOM 1890 N N . GLY A 1 232 ? -24.714 8.825 44.922 1.00 85.81 232 GLY A N 1
ATOM 1891 C CA . GLY A 1 232 ? -24.343 7.734 45.822 1.00 85.81 232 GLY A CA 1
ATOM 1892 C C . GLY A 1 232 ? -25.083 6.428 45.519 1.00 85.81 232 GLY A C 1
ATOM 1893 O O . GLY A 1 232 ? -24.445 5.376 45.437 1.00 85.81 232 GLY A O 1
ATOM 1894 N N . GLU A 1 233 ? -26.396 6.489 45.280 1.00 88.38 233 GLU A N 1
ATOM 1895 C CA . GLU A 1 233 ? -27.201 5.322 44.891 1.00 88.38 233 GLU A CA 1
ATOM 1896 C C . GLU A 1 233 ? -26.768 4.753 43.532 1.00 88.38 233 GLU A C 1
ATOM 1898 O O . GLU A 1 233 ? -26.563 3.543 43.406 1.00 88.38 233 GLU A O 1
ATOM 1903 N N . LEU A 1 234 ? -26.538 5.602 42.523 1.00 88.88 234 LEU A N 1
ATOM 1904 C CA . LEU A 1 234 ? -26.074 5.151 41.204 1.00 88.88 234 LEU A CA 1
ATOM 1905 C C . LEU A 1 234 ? -24.738 4.391 41.307 1.00 88.88 234 LEU A C 1
ATOM 1907 O O . LEU A 1 234 ? -24.581 3.324 40.705 1.00 88.88 234 LEU A O 1
ATOM 1911 N N . ILE A 1 235 ? -23.803 4.895 42.120 1.00 87.50 235 ILE A N 1
ATOM 1912 C CA . ILE A 1 235 ? -22.521 4.229 42.397 1.00 87.50 235 ILE A CA 1
ATOM 1913 C C . ILE A 1 235 ? -22.746 2.903 43.135 1.00 87.50 235 ILE A C 1
ATOM 1915 O O . ILE A 1 235 ? -22.138 1.894 42.774 1.00 87.50 235 ILE A O 1
ATOM 1919 N N . HIS A 1 236 ? -23.629 2.879 44.138 1.00 89.31 236 HIS A N 1
ATOM 1920 C CA . HIS A 1 236 ? -23.953 1.673 44.904 1.00 89.31 236 HIS A CA 1
ATOM 1921 C C . HIS A 1 236 ? -24.534 0.559 44.016 1.00 89.31 236 HIS A C 1
ATOM 1923 O O . HIS A 1 236 ? -24.176 -0.609 44.167 1.00 89.31 236 HIS A O 1
ATOM 1929 N N . HIS A 1 237 ? -25.352 0.916 43.023 1.00 87.38 237 HIS A N 1
ATOM 1930 C CA . HIS A 1 237 ? -25.879 -0.015 42.020 1.00 87.38 237 HIS A CA 1
ATOM 1931 C C . HIS A 1 237 ? -24.885 -0.354 40.890 1.00 87.38 237 HIS A C 1
ATOM 1933 O O . HIS A 1 237 ? -25.212 -1.108 39.964 1.00 87.38 237 HIS A O 1
ATOM 1939 N N . GLY A 1 238 ? -23.652 0.156 40.960 1.00 85.19 238 GLY A N 1
ATOM 1940 C CA . GLY A 1 238 ? -22.583 -0.146 40.012 1.00 85.19 238 GLY A CA 1
ATOM 1941 C C . GLY A 1 238 ? -22.824 0.430 38.616 1.00 85.19 238 GLY A C 1
ATOM 1942 O O . GLY A 1 238 ? -22.461 -0.215 37.625 1.00 85.19 238 GLY A O 1
ATOM 1943 N N . LEU A 1 239 ? -23.477 1.593 38.536 1.00 87.62 239 LEU A N 1
ATOM 1944 C CA . LEU A 1 239 ? -23.532 2.424 37.334 1.00 87.62 239 LEU A CA 1
ATOM 1945 C C . LEU A 1 239 ? -22.252 3.258 37.275 1.00 87.62 239 LEU A C 1
ATOM 1947 O O . LEU A 1 239 ? -21.781 3.757 38.296 1.00 87.62 239 LEU A O 1
ATOM 1951 N N . ILE A 1 240 ? -21.656 3.374 36.091 1.00 80.62 240 ILE A N 1
ATOM 1952 C CA . ILE A 1 240 ? -20.336 3.984 35.942 1.00 80.62 240 ILE A CA 1
ATOM 1953 C C . ILE A 1 240 ? -20.517 5.425 35.453 1.00 80.62 240 ILE A C 1
ATOM 1955 O O . ILE A 1 240 ? -21.179 5.642 34.433 1.00 80.62 240 ILE A O 1
ATOM 1959 N N . PRO A 1 241 ? -19.908 6.425 36.118 1.00 80.56 241 PRO A N 1
ATOM 1960 C CA . PRO A 1 241 ? -19.910 7.776 35.592 1.00 80.56 241 PRO A CA 1
ATOM 1961 C C . PRO A 1 241 ? -19.096 7.790 34.296 1.00 80.56 241 PRO A C 1
ATOM 1963 O O . PRO A 1 241 ? -17.909 7.462 34.254 1.00 80.56 241 PRO A O 1
ATOM 1966 N N . ILE A 1 242 ? -19.753 8.174 33.211 1.00 76.56 242 ILE A N 1
ATOM 1967 C CA . ILE A 1 242 ? -19.133 8.397 31.914 1.00 76.56 242 ILE A CA 1
ATOM 1968 C C . ILE A 1 242 ? -18.696 9.865 31.915 1.00 76.56 242 ILE A C 1
ATOM 1970 O O . ILE A 1 242 ? -19.389 10.725 31.374 1.00 76.56 242 ILE A O 1
ATOM 1974 N N . GLU A 1 243 ? -17.563 10.170 32.563 1.00 66.56 243 GLU A N 1
ATOM 1975 C CA . GLU A 1 243 ? -16.958 11.508 32.485 1.00 66.56 243 GLU A CA 1
ATOM 1976 C C . GLU A 1 243 ? -16.828 11.909 31.015 1.00 66.56 243 GLU A C 1
ATOM 1978 O O . GLU A 1 243 ? -16.405 11.090 30.206 1.00 66.56 243 GLU A O 1
ATOM 1983 N N . ASN A 1 244 ? -17.244 13.133 30.665 1.00 52.66 244 ASN A N 1
ATOM 1984 C CA . ASN A 1 244 ? -17.317 13.674 29.301 1.00 52.66 244 ASN A CA 1
ATOM 1985 C C . ASN A 1 244 ? -16.178 13.190 28.374 1.00 52.66 244 ASN A C 1
ATOM 1987 O O . ASN A 1 244 ? -15.176 13.868 28.177 1.00 52.66 244 ASN A O 1
ATOM 1991 N N . PHE A 1 245 ? -16.368 12.035 27.730 1.00 50.12 245 PHE A N 1
ATOM 1992 C CA . PHE A 1 245 ? -15.365 11.377 26.882 1.00 50.12 245 PHE A CA 1
ATOM 1993 C C . PHE A 1 245 ? -15.046 12.157 25.588 1.00 50.12 245 PHE A C 1
ATOM 1995 O O . PHE A 1 245 ? -14.283 11.669 24.755 1.00 50.12 245 PHE A O 1
ATOM 2002 N N . ASP A 1 246 ? -15.643 13.335 25.392 1.00 46.47 246 ASP A N 1
ATOM 2003 C CA . ASP A 1 246 ? -15.298 14.264 24.313 1.00 46.47 246 ASP A CA 1
ATOM 2004 C C . ASP A 1 246 ? -13.904 14.890 24.505 1.00 46.47 246 ASP A C 1
ATOM 2006 O O . ASP A 1 246 ? -13.313 15.342 23.528 1.00 46.47 246 ASP A O 1
ATOM 2010 N N . ASP A 1 247 ? -13.327 14.854 25.713 1.00 45.97 247 ASP A N 1
ATOM 2011 C CA . ASP A 1 247 ? -12.004 15.440 25.987 1.00 45.97 247 ASP A CA 1
ATOM 2012 C C . ASP A 1 247 ? -10.811 14.581 25.503 1.00 45.97 247 ASP A C 1
ATOM 2014 O O . ASP A 1 247 ? -9.667 15.034 25.537 1.00 45.97 247 ASP A O 1
ATOM 2018 N N . LEU A 1 248 ? -11.046 13.367 24.982 1.00 39.25 248 LEU A N 1
ATOM 2019 C CA . LEU A 1 248 ? -9.999 12.523 24.371 1.00 39.25 248 LEU A CA 1
ATOM 2020 C C . LEU A 1 248 ? -9.788 12.793 22.872 1.00 39.25 248 LEU A C 1
ATOM 2022 O O . LEU A 1 248 ? -8.868 12.243 22.265 1.00 39.25 248 LEU A O 1
ATOM 2026 N N . ILE A 1 249 ? -10.614 13.650 22.267 1.00 35.81 249 ILE A N 1
ATOM 2027 C CA . ILE A 1 249 ? -10.418 14.159 20.910 1.00 35.81 249 ILE A CA 1
ATOM 2028 C C . ILE A 1 249 ? -10.220 15.671 21.055 1.00 35.81 249 ILE A C 1
ATOM 2030 O O . ILE A 1 249 ? -11.140 16.338 21.525 1.00 35.81 249 ILE A O 1
ATOM 2034 N N . PRO A 1 250 ? -9.079 16.260 20.643 1.00 33.69 250 PRO A N 1
ATOM 2035 C CA . PRO A 1 250 ? -8.864 17.702 20.707 1.00 33.69 250 PRO A CA 1
ATOM 2036 C C . PRO A 1 250 ? -9.713 18.397 19.632 1.00 33.69 250 PRO A C 1
ATOM 2038 O O . PRO A 1 250 ? -9.220 18.919 18.635 1.00 33.69 250 PRO A O 1
ATOM 2041 N N . THR A 1 251 ? -11.027 18.386 19.811 1.00 40.28 251 THR A N 1
ATOM 2042 C CA . THR A 1 251 ? -11.950 19.248 19.089 1.00 40.28 251 THR A CA 1
ATOM 2043 C C . THR A 1 251 ? -12.121 20.514 19.911 1.00 40.28 251 THR A C 1
ATOM 2045 O O . THR A 1 251 ? -12.188 20.479 21.138 1.00 40.28 251 THR A O 1
ATOM 2048 N N . LYS A 1 252 ? -12.099 21.668 19.234 1.00 36.41 252 LYS A N 1
ATOM 2049 C CA . LYS A 1 252 ? -12.223 22.990 19.859 1.00 36.41 252 LYS A CA 1
ATOM 2050 C C . LYS A 1 252 ? -13.356 22.967 20.887 1.00 36.41 252 LYS A C 1
ATOM 2052 O O . LYS A 1 252 ? -14.509 22.812 20.489 1.00 36.41 252 LYS A O 1
ATOM 2057 N N . LYS A 1 253 ? -13.008 23.142 22.172 1.00 34.88 253 LYS A N 1
ATOM 2058 C CA . LYS A 1 253 ? -13.939 23.299 23.299 1.00 34.88 253 LYS A CA 1
ATOM 2059 C C . LYS A 1 253 ? -15.128 24.146 22.854 1.00 34.88 253 LYS A C 1
ATOM 2061 O O . LYS A 1 253 ? -15.008 25.365 22.713 1.00 34.88 253 LYS A O 1
ATOM 2066 N N . ARG A 1 254 ? -16.278 23.511 22.624 1.00 39.44 254 ARG A N 1
ATOM 2067 C CA . ARG A 1 254 ? -17.543 24.240 22.572 1.00 39.44 254 ARG A CA 1
ATOM 2068 C C . ARG A 1 254 ? -17.753 24.784 23.981 1.00 39.44 254 ARG A C 1
ATOM 2070 O O . ARG A 1 254 ? -17.838 24.008 24.930 1.00 39.44 254 ARG A O 1
ATOM 2077 N N . LYS A 1 255 ? -17.753 26.113 24.123 1.00 35.72 255 LYS A N 1
ATOM 2078 C CA . LYS A 1 255 ? -18.218 26.796 25.337 1.00 35.72 255 LYS A CA 1
ATOM 2079 C C . LYS A 1 255 ? -19.612 26.238 25.638 1.00 35.72 255 LYS A C 1
ATOM 2081 O O . LYS A 1 255 ? -20.517 26.446 24.838 1.00 35.72 255 LYS A O 1
ATOM 2086 N N . ARG A 1 256 ? -19.758 25.469 26.719 1.00 42.50 256 ARG A N 1
ATOM 2087 C CA . ARG A 1 256 ? -21.082 25.115 27.242 1.00 42.50 256 ARG A CA 1
ATOM 2088 C C . ARG A 1 256 ? -21.641 26.366 27.911 1.00 42.50 256 ARG A C 1
ATOM 2090 O O . ARG A 1 256 ? -20.915 27.016 28.664 1.00 42.50 256 ARG A O 1
ATOM 2097 N N . ASP A 1 257 ? -22.884 26.708 27.598 1.00 39.50 257 ASP A N 1
ATOM 2098 C CA . ASP A 1 257 ? -23.611 27.775 28.280 1.00 39.50 257 ASP A CA 1
ATOM 2099 C C . ASP A 1 257 ? -23.747 27.436 29.773 1.00 39.50 257 ASP A C 1
ATOM 2101 O O . ASP A 1 257 ? -23.989 26.285 30.141 1.00 39.50 257 ASP A O 1
ATOM 2105 N N . ALA A 1 258 ? -23.552 28.435 30.636 1.00 46.41 258 ALA A N 1
ATOM 2106 C CA . ALA A 1 258 ? -23.470 28.271 32.090 1.00 46.41 258 ALA A CA 1
ATOM 2107 C C . ALA A 1 258 ? -24.791 27.829 32.760 1.00 46.41 258 ALA A C 1
ATOM 2109 O O . ALA A 1 258 ? -24.763 27.404 33.915 1.00 46.41 258 ALA A O 1
ATOM 2110 N N . ASP A 1 259 ? -25.913 27.880 32.036 1.00 45.25 259 ASP A N 1
ATOM 2111 C CA . ASP A 1 259 ? -27.258 27.592 32.555 1.00 45.25 259 ASP A CA 1
ATOM 2112 C C . ASP A 1 259 ? -27.710 26.134 32.383 1.00 45.25 259 ASP A C 1
ATOM 2114 O O . ASP A 1 259 ? -28.756 25.755 32.902 1.00 45.25 259 ASP A O 1
ATOM 2118 N N . ASN A 1 260 ? -26.930 25.283 31.708 1.00 48.69 260 ASN A N 1
ATOM 2119 C CA . ASN A 1 260 ? -27.273 23.870 31.525 1.00 48.69 260 ASN A CA 1
ATOM 2120 C C . ASN A 1 260 ? -26.364 22.977 32.383 1.00 48.69 260 ASN A C 1
ATOM 2122 O O . ASN A 1 260 ? -25.529 22.224 31.871 1.00 48.69 260 ASN A O 1
ATOM 2126 N N . LYS A 1 261 ? -26.470 23.113 33.712 1.00 53.41 261 LYS A N 1
ATOM 2127 C CA . LYS A 1 261 ? -25.806 22.187 34.638 1.00 53.41 261 LYS A CA 1
ATOM 2128 C C . LYS A 1 261 ? -26.459 20.802 34.508 1.00 53.41 261 LYS A C 1
ATOM 2130 O O . LYS A 1 261 ? -27.681 20.714 34.609 1.00 53.41 261 LYS A O 1
ATOM 2135 N N . PRO A 1 262 ? -25.682 19.732 34.276 1.00 55.94 262 PRO A N 1
ATOM 2136 C CA . PRO A 1 262 ? -26.229 18.383 34.176 1.00 55.94 262 PRO A CA 1
ATOM 2137 C C . PRO A 1 262 ? -26.922 17.958 35.478 1.00 55.94 262 PRO A C 1
ATOM 2139 O O . PRO A 1 262 ? -26.488 18.341 36.564 1.00 55.94 262 PRO A O 1
ATOM 2142 N N . ALA A 1 263 ? -27.986 17.154 35.358 1.00 61.38 263 ALA A N 1
ATOM 2143 C CA . ALA A 1 263 ? -28.789 16.683 36.491 1.00 61.38 263 ALA A CA 1
ATOM 2144 C C . ALA A 1 263 ? -27.966 15.877 37.511 1.00 61.38 263 ALA A C 1
ATOM 2146 O O . ALA A 1 263 ? -28.152 16.063 38.704 1.00 61.38 263 ALA A O 1
ATOM 2147 N N . VAL A 1 264 ? -27.025 15.049 37.049 1.00 76.12 264 VAL A N 1
ATOM 2148 C CA . VAL A 1 264 ? -25.949 14.462 37.862 1.00 76.12 264 VAL A CA 1
ATOM 2149 C C . VAL A 1 264 ? -24.699 14.393 36.970 1.00 76.12 264 VAL A C 1
ATOM 2151 O O . VAL A 1 264 ? -24.762 13.753 35.912 1.00 76.12 264 VAL A O 1
ATOM 2154 N N . PRO A 1 265 ? -23.585 15.066 37.318 1.00 79.62 265 PRO A N 1
ATOM 2155 C CA . PRO A 1 265 ? -22.370 15.059 36.502 1.00 79.62 265 PRO A CA 1
ATOM 2156 C C . PRO A 1 265 ? -21.853 13.637 36.230 1.00 79.62 265 PRO A C 1
ATOM 2158 O O . PRO A 1 265 ? -21.751 12.827 37.147 1.00 79.62 265 PRO A O 1
ATOM 2161 N N . GLY A 1 266 ? -21.529 13.324 34.973 1.00 78.62 266 GLY A N 1
ATOM 2162 C CA . GLY A 1 266 ? -21.040 12.002 34.546 1.00 78.62 266 GLY A CA 1
ATOM 2163 C C . GLY A 1 266 ? -22.135 10.960 34.266 1.00 78.62 266 GLY A C 1
ATOM 2164 O O . GLY A 1 266 ? -21.863 9.935 33.639 1.00 78.62 266 GLY A O 1
ATOM 2165 N N . TYR A 1 267 ? -23.386 11.212 34.658 1.00 84.88 267 TYR A N 1
ATOM 2166 C CA . TYR A 1 267 ? -24.526 10.318 34.407 1.00 84.88 267 TYR A CA 1
ATOM 2167 C C . TYR A 1 267 ? -25.533 10.900 33.412 1.00 84.88 267 TYR A C 1
ATOM 2169 O O . TYR A 1 267 ? -26.659 10.420 33.291 1.00 84.88 267 TYR A O 1
ATOM 2177 N N . GLU A 1 268 ? -25.138 11.910 32.637 1.00 84.81 268 GLU A N 1
ATOM 2178 C CA . GLU A 1 268 ? -26.022 12.634 31.717 1.00 84.81 268 GLU A CA 1
ATOM 2179 C C . GLU A 1 268 ? -26.711 11.700 30.713 1.00 84.81 268 GLU A C 1
ATOM 2181 O O . GLU A 1 268 ? -27.857 11.907 30.321 1.00 84.81 268 GLU A O 1
ATOM 2186 N N . HIS A 1 269 ? -26.018 10.633 30.317 1.00 84.81 269 HIS A N 1
ATOM 2187 C CA . HIS A 1 269 ? -26.516 9.638 29.378 1.00 84.81 269 HIS A CA 1
ATOM 2188 C C . HIS A 1 269 ? -27.697 8.804 29.908 1.00 84.81 269 HIS A C 1
ATOM 2190 O O . HIS A 1 269 ? -28.434 8.245 29.090 1.00 84.81 269 HIS A O 1
ATOM 2196 N N . LEU A 1 270 ? -27.877 8.715 31.232 1.00 88.12 270 LEU A N 1
ATOM 2197 C CA . LEU A 1 270 ? -29.011 8.042 31.874 1.00 88.12 270 LEU A CA 1
ATOM 2198 C C . LEU A 1 270 ? -30.240 8.950 31.877 1.00 88.12 270 LEU A C 1
ATOM 2200 O O . LEU A 1 270 ? -31.307 8.561 31.414 1.00 88.12 270 LEU A O 1
ATOM 2204 N N . PHE A 1 271 ? -30.071 10.204 32.295 1.00 84.88 271 PHE A N 1
ATOM 2205 C CA . PHE A 1 271 ? -31.168 11.176 32.373 1.00 84.88 271 PHE A CA 1
ATOM 2206 C C . PHE A 1 271 ? -31.614 11.712 31.006 1.00 84.88 271 PHE A C 1
ATOM 2208 O O . PHE A 1 271 ? -32.700 12.266 30.882 1.00 84.88 271 PHE A O 1
ATOM 2215 N N . ALA A 1 272 ? -30.814 11.510 29.956 1.00 84.69 272 ALA A N 1
ATOM 2216 C CA . ALA A 1 272 ? -31.218 11.768 28.576 1.00 84.69 272 ALA A CA 1
ATOM 2217 C C . ALA A 1 272 ? -32.175 10.699 28.001 1.00 84.69 272 ALA A C 1
ATOM 2219 O O . ALA A 1 272 ? -32.634 10.836 26.864 1.00 84.69 272 ALA A O 1
ATOM 2220 N N . MET A 1 273 ? -32.452 9.613 28.735 1.00 84.75 273 MET A N 1
ATOM 2221 C CA . MET A 1 273 ? -33.408 8.592 28.307 1.00 84.75 273 MET A CA 1
ATOM 2222 C C . MET A 1 273 ? -34.840 9.137 28.302 1.00 84.75 273 MET A C 1
ATOM 2224 O O . MET A 1 273 ? -35.246 9.899 29.173 1.00 84.75 273 MET A O 1
ATOM 2228 N N . THR A 1 274 ? -35.639 8.703 27.329 1.00 87.56 274 THR A N 1
ATOM 2229 C CA . THR A 1 274 ? -37.072 9.030 27.278 1.00 87.56 274 THR A CA 1
ATOM 2230 C C . THR A 1 274 ? -37.890 7.929 27.944 1.00 87.56 274 THR A C 1
ATOM 2232 O O . THR A 1 274 ? -37.502 6.761 27.894 1.00 87.56 274 THR A O 1
ATOM 2235 N N . VAL A 1 275 ? -39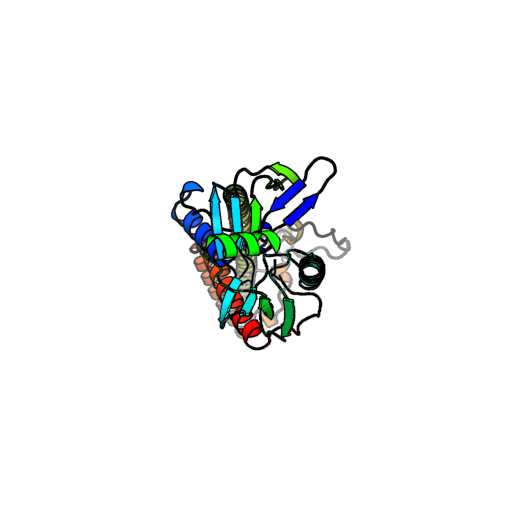.069 8.256 28.481 1.00 85.06 275 VAL A N 1
ATOM 2236 C CA . VAL A 1 275 ? -39.994 7.250 29.047 1.00 85.06 275 VAL A CA 1
ATOM 2237 C C . VAL A 1 275 ? -40.323 6.161 28.015 1.00 85.06 275 VAL A C 1
ATOM 2239 O O . VAL A 1 275 ? -40.336 4.976 28.333 1.00 85.06 275 VAL A O 1
ATOM 2242 N N . THR A 1 276 ? -40.480 6.535 26.740 1.00 88.06 276 THR A N 1
ATOM 2243 C CA . THR A 1 276 ? -40.695 5.591 25.632 1.00 88.06 276 THR A CA 1
ATOM 2244 C C . THR A 1 276 ? -39.573 4.558 25.510 1.00 88.06 276 THR A C 1
ATOM 2246 O O . THR A 1 276 ? -39.845 3.400 25.204 1.00 88.06 276 THR A O 1
ATOM 2249 N N . SER A 1 277 ? -38.317 4.943 25.767 1.00 87.38 277 SER A N 1
ATOM 2250 C CA . SER A 1 277 ? -37.169 4.026 25.702 1.00 87.38 277 SER A CA 1
ATOM 2251 C C . SER A 1 27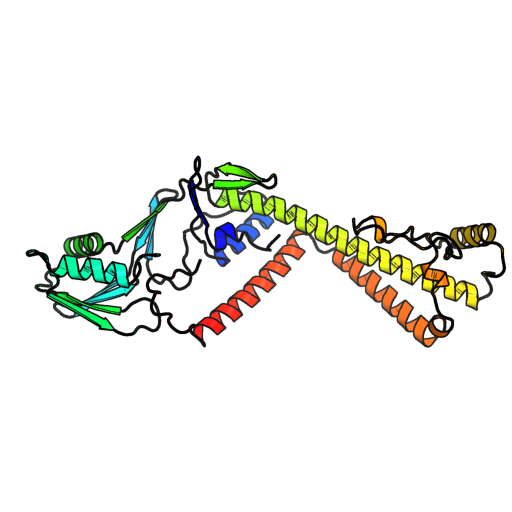7 ? -37.173 2.956 26.799 1.00 87.38 277 SER A C 1
ATOM 2253 O O . SER A 1 277 ? -36.547 1.917 26.620 1.00 87.38 277 SER A O 1
ATOM 2255 N N . MET A 1 278 ? -37.922 3.174 27.885 1.00 88.62 278 MET A N 1
ATOM 2256 C CA . MET A 1 278 ? -38.063 2.235 29.005 1.00 88.62 278 MET A CA 1
ATOM 2257 C C . MET A 1 278 ? -39.213 1.235 28.799 1.00 88.62 278 MET A C 1
ATOM 2259 O O . MET A 1 278 ? -39.390 0.319 29.598 1.00 88.62 278 MET A O 1
ATOM 2263 N N . LEU A 1 279 ? -40.001 1.367 27.725 1.00 90.44 279 LEU A N 1
ATOM 2264 C CA . LEU A 1 279 ? -41.054 0.404 27.401 1.00 90.44 279 LEU A CA 1
ATOM 2265 C C . LEU A 1 279 ? -40.460 -0.971 27.041 1.00 90.44 279 LEU A C 1
ATOM 2267 O O . LEU A 1 279 ? -39.362 -1.073 26.491 1.00 90.44 279 LEU A O 1
ATOM 2271 N N . ALA A 1 280 ? -41.233 -2.038 27.271 1.00 89.50 280 ALA A N 1
ATOM 2272 C CA . ALA A 1 280 ? -40.783 -3.424 27.094 1.00 89.50 280 ALA A CA 1
ATOM 2273 C C . ALA A 1 280 ? -40.210 -3.728 25.692 1.00 89.50 280 ALA A C 1
ATOM 2275 O O . ALA A 1 280 ? -39.228 -4.458 25.565 1.00 89.50 280 ALA A O 1
ATOM 2276 N N . GLY A 1 281 ? -40.801 -3.158 24.634 1.00 92.62 281 GLY A N 1
ATOM 2277 C CA . GLY A 1 281 ? -40.324 -3.329 23.256 1.00 92.62 281 GLY A CA 1
ATOM 2278 C C . GLY A 1 281 ? -38.914 -2.754 23.041 1.00 92.62 281 GLY A C 1
ATOM 2279 O O . GLY A 1 281 ? -37.995 -3.521 22.749 1.00 92.62 281 GLY A O 1
ATOM 2280 N N . PRO A 1 282 ? -38.717 -1.432 23.205 1.00 92.75 282 PRO A N 1
ATOM 2281 C CA . PRO A 1 282 ? -37.401 -0.791 23.132 1.00 92.75 282 PRO A CA 1
ATOM 2282 C C . PRO A 1 282 ? -36.347 -1.401 24.063 1.00 92.75 282 PRO A C 1
ATOM 2284 O O . PRO A 1 282 ? -35.215 -1.610 23.630 1.00 92.75 282 PRO A O 1
ATOM 2287 N N . MET A 1 283 ? -36.715 -1.775 25.292 1.00 92.19 283 MET A N 1
ATOM 2288 C CA . MET A 1 283 ? -35.801 -2.441 26.229 1.00 92.19 283 MET A CA 1
ATOM 2289 C C . MET A 1 283 ? -35.287 -3.781 25.694 1.00 92.19 283 MET A C 1
ATOM 2291 O O . MET A 1 283 ? -34.086 -4.042 25.738 1.00 92.19 283 MET A O 1
ATOM 2295 N N . LYS A 1 284 ? -36.153 -4.603 25.089 1.00 93.38 284 LYS A N 1
ATOM 2296 C CA . LYS A 1 284 ? -35.737 -5.866 24.456 1.00 93.38 284 LYS A CA 1
ATOM 2297 C C . LYS A 1 284 ? -34.766 -5.643 23.287 1.00 93.38 284 LYS A C 1
ATOM 2299 O O . LYS A 1 284 ? -33.829 -6.421 23.085 1.00 93.38 284 LYS A O 1
ATOM 2304 N N . VAL A 1 285 ? -34.968 -4.573 22.514 1.00 94.75 285 VAL A N 1
ATOM 2305 C CA . VAL A 1 285 ? -34.049 -4.173 21.434 1.00 94.75 285 VAL A CA 1
ATOM 2306 C C . VAL A 1 285 ? -32.702 -3.720 22.005 1.00 94.75 285 VAL A C 1
ATOM 2308 O O . V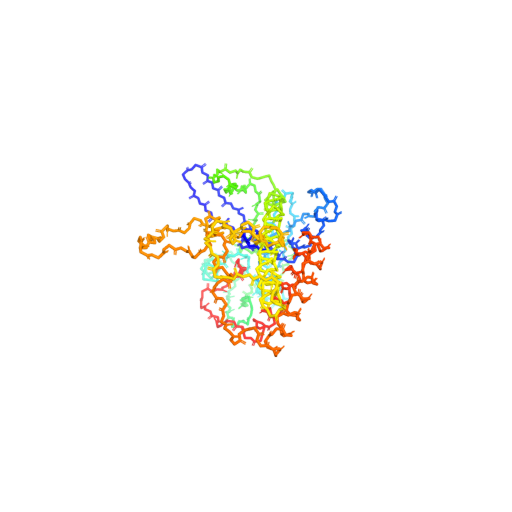AL A 1 285 ? -31.658 -4.117 21.481 1.00 94.75 285 VAL A O 1
ATOM 2311 N N . LEU A 1 286 ? -32.703 -2.947 23.095 1.00 93.31 286 LEU A N 1
ATOM 2312 C CA . LEU A 1 286 ? -31.490 -2.515 23.791 1.00 93.31 286 LEU A CA 1
ATOM 2313 C C . LEU A 1 286 ? -30.688 -3.715 24.313 1.00 93.31 286 LEU A C 1
ATOM 2315 O O . LEU A 1 286 ? -29.492 -3.806 24.049 1.00 93.31 286 LEU A O 1
ATOM 2319 N N . GLU A 1 287 ? -31.338 -4.680 24.964 1.00 93.81 287 GLU A N 1
ATOM 2320 C CA . GLU A 1 287 ? -30.698 -5.913 25.449 1.00 93.81 287 GLU A CA 1
ATOM 2321 C C . GLU A 1 287 ? -30.082 -6.742 24.316 1.00 93.81 287 GLU A C 1
ATOM 2323 O O . GLU A 1 287 ? -28.944 -7.207 24.423 1.00 93.81 287 GLU A O 1
ATOM 2328 N N . THR A 1 288 ? -30.793 -6.870 23.193 1.00 95.81 288 THR A N 1
ATOM 2329 C CA . THR A 1 288 ? -30.268 -7.545 21.994 1.00 95.81 288 THR A CA 1
ATOM 2330 C C . THR A 1 288 ? -29.039 -6.810 21.447 1.00 95.81 288 THR A C 1
ATOM 2332 O O . THR A 1 288 ? -28.045 -7.431 21.065 1.00 95.81 288 THR A O 1
ATOM 2335 N N . SER A 1 289 ? -29.069 -5.476 21.464 1.00 95.12 289 SER A N 1
ATOM 2336 C CA . SER A 1 289 ? -27.963 -4.625 21.010 1.00 95.12 289 SER A CA 1
ATOM 2337 C C . SER A 1 289 ? -26.742 -4.723 21.935 1.00 95.12 289 SER A C 1
ATOM 2339 O O . SER A 1 289 ? -25.609 -4.781 21.455 1.00 95.12 289 SER A O 1
ATOM 2341 N N . ILE A 1 290 ? -26.954 -4.821 23.253 1.00 96.06 290 ILE A N 1
ATOM 2342 C CA . ILE A 1 290 ? -25.911 -5.098 24.255 1.00 96.06 290 ILE A CA 1
ATOM 2343 C C . ILE A 1 290 ? -25.261 -6.458 23.985 1.00 96.06 290 ILE A C 1
ATOM 2345 O O . ILE A 1 290 ? -24.034 -6.549 23.947 1.00 96.06 290 ILE A O 1
ATOM 2349 N N . ALA A 1 291 ? -26.062 -7.509 23.775 1.00 96.31 291 ALA A N 1
ATOM 2350 C CA . ALA A 1 291 ? -25.551 -8.847 23.481 1.00 96.31 291 ALA A CA 1
ATOM 2351 C C . ALA A 1 291 ? -24.714 -8.862 22.192 1.00 96.31 291 ALA A C 1
ATOM 2353 O O . ALA A 1 291 ? -23.604 -9.396 22.183 1.00 96.31 291 ALA A O 1
ATOM 2354 N N . SER A 1 292 ? -25.195 -8.196 21.136 1.00 96.19 292 SER A N 1
ATOM 2355 C CA . SER A 1 292 ? -24.450 -8.039 19.883 1.00 96.19 292 SER A CA 1
ATOM 2356 C C . SER A 1 292 ? -23.126 -7.291 20.082 1.00 96.19 292 SER A C 1
ATOM 2358 O O . SER A 1 292 ? -22.093 -7.752 19.601 1.00 96.19 292 SER A O 1
ATOM 2360 N N . LYS A 1 293 ? -23.106 -6.183 20.838 1.00 95.81 293 LYS A N 1
ATOM 2361 C CA . LYS A 1 293 ? -21.858 -5.454 21.129 1.00 95.81 293 LYS A CA 1
ATOM 2362 C C . LYS A 1 293 ? -20.863 -6.277 21.941 1.00 95.81 293 LYS A C 1
ATOM 2364 O O . LYS A 1 293 ? -19.672 -6.218 21.656 1.00 95.81 293 LYS A O 1
ATOM 2369 N N . LYS A 1 294 ? -21.327 -7.053 22.927 1.00 96.44 294 LYS A N 1
ATOM 2370 C CA . LYS A 1 294 ? -20.462 -7.972 23.686 1.00 96.44 294 LYS A CA 1
ATOM 2371 C C . LYS A 1 294 ? -19.806 -9.002 22.769 1.00 96.44 294 LYS A C 1
ATOM 2373 O O . LYS A 1 294 ? -18.606 -9.222 22.888 1.00 96.44 294 LYS A O 1
ATOM 2378 N N . ALA A 1 295 ? -20.570 -9.576 21.837 1.00 96.69 295 ALA A N 1
ATOM 2379 C CA . ALA A 1 295 ? -20.035 -10.506 20.847 1.00 96.69 295 ALA A CA 1
ATOM 2380 C C . ALA A 1 295 ? -18.984 -9.838 19.940 1.00 96.69 295 ALA A C 1
ATOM 2382 O O . ALA A 1 295 ? -17.898 -10.383 19.784 1.00 96.69 295 ALA A O 1
ATOM 2383 N N . GLN A 1 296 ? -19.255 -8.627 19.437 1.00 95.88 296 GLN A N 1
ATOM 2384 C CA . GLN A 1 296 ? -18.301 -7.864 18.614 1.00 95.88 296 GLN A CA 1
ATOM 2385 C C . GLN A 1 296 ? -16.999 -7.536 19.359 1.00 95.88 296 GLN A C 1
ATOM 2387 O O . GLN A 1 296 ? -15.921 -7.597 18.775 1.00 95.88 296 GLN A O 1
ATOM 2392 N N . ILE A 1 297 ? -17.079 -7.180 20.648 1.00 96.56 297 ILE A N 1
ATOM 2393 C CA . ILE A 1 297 ? -15.887 -6.936 21.475 1.00 96.56 297 ILE A CA 1
ATOM 2394 C C . ILE A 1 297 ? -15.083 -8.225 21.632 1.00 96.56 297 ILE A C 1
ATOM 2396 O O . ILE A 1 297 ? -13.877 -8.196 21.414 1.00 96.56 297 ILE A O 1
ATOM 2400 N N . ALA A 1 298 ? -15.738 -9.338 21.972 1.00 96.69 298 ALA A N 1
ATOM 2401 C CA . ALA A 1 298 ? -15.067 -10.623 22.152 1.00 96.69 298 ALA A CA 1
ATOM 2402 C C . ALA A 1 298 ? -14.377 -11.097 20.862 1.00 96.69 298 ALA A C 1
ATOM 2404 O O . ALA A 1 298 ? -13.235 -11.548 20.905 1.00 96.69 298 ALA A O 1
ATOM 2405 N N . GLU A 1 299 ? -15.041 -10.939 19.715 1.00 96.19 299 GLU A N 1
ATOM 2406 C CA . GLU A 1 299 ? -14.472 -11.235 18.399 1.00 96.19 299 GLU A CA 1
ATOM 2407 C C . GLU A 1 299 ? -13.248 -10.351 18.111 1.00 96.19 299 GLU A C 1
ATOM 2409 O O . GLU A 1 299 ? -12.165 -10.860 17.826 1.00 96.19 299 GLU A O 1
ATOM 2414 N N . LEU A 1 300 ? -13.373 -9.027 18.263 1.00 95.38 300 LEU A N 1
ATOM 2415 C CA . LEU A 1 300 ? -12.268 -8.102 17.999 1.00 95.38 300 LEU A CA 1
ATOM 2416 C C . LEU A 1 300 ? -11.086 -8.303 18.960 1.00 95.38 300 LEU A C 1
ATOM 2418 O O . LEU A 1 300 ? -9.937 -8.099 18.572 1.00 95.38 300 LEU A O 1
ATOM 2422 N N . GLU A 1 301 ? -11.330 -8.693 20.212 1.00 95.31 301 GLU A N 1
ATOM 2423 C CA . GLU A 1 301 ? -10.267 -9.014 21.169 1.00 95.31 301 GLU A CA 1
ATOM 2424 C C . GLU A 1 301 ? -9.436 -10.217 20.709 1.00 95.31 301 GLU A C 1
ATOM 2426 O O . GLU A 1 301 ? -8.208 -10.151 20.814 1.00 95.31 301 GLU A O 1
ATOM 2431 N N . GLN A 1 302 ? -10.076 -11.239 20.128 1.00 96.12 302 GLN A N 1
ATOM 2432 C CA . GLN A 1 302 ? -9.420 -12.450 19.623 1.00 96.12 302 GLN A CA 1
ATOM 2433 C C . GLN A 1 302 ? -8.610 -12.220 18.343 1.00 96.12 302 GLN A C 1
ATOM 2435 O O . GLN A 1 302 ? -7.536 -12.799 18.208 1.00 96.12 302 GLN A O 1
ATOM 2440 N N . ILE A 1 303 ? -9.082 -11.363 17.434 1.00 96.06 303 ILE A N 1
ATOM 2441 C CA . ILE A 1 303 ? -8.401 -11.102 16.156 1.00 96.06 303 ILE A CA 1
ATOM 2442 C C . ILE A 1 303 ? -7.070 -10.381 16.405 1.00 96.06 303 ILE A C 1
ATOM 2444 O O . ILE A 1 303 ? -7.038 -9.290 16.976 1.00 96.06 303 ILE A O 1
ATOM 2448 N N . SER A 1 304 ? -5.956 -10.946 15.958 1.00 96.00 304 SER A N 1
ATOM 2449 C CA . SER A 1 304 ? -4.637 -10.311 16.028 1.00 96.00 304 SER A CA 1
ATOM 2450 C C . SER A 1 304 ? -4.532 -9.072 15.127 1.00 96.00 304 SER A C 1
ATOM 2452 O O . SER A 1 304 ? -5.316 -8.842 14.208 1.00 96.00 304 SER A O 1
ATOM 2454 N N . VAL A 1 305 ? -3.543 -8.225 15.400 1.00 96.38 305 VAL A N 1
ATOM 2455 C CA . VAL A 1 305 ? -3.323 -6.977 14.649 1.00 96.38 305 VAL A CA 1
ATOM 2456 C C . VAL A 1 305 ? -2.904 -7.291 13.207 1.00 96.38 305 VAL A C 1
ATOM 2458 O O . VAL A 1 305 ? -3.305 -6.605 12.268 1.00 96.38 305 VAL A O 1
ATOM 2461 N N . GLU A 1 306 ? -2.138 -8.361 13.043 1.00 95.56 306 GLU A N 1
ATOM 2462 C CA . GLU A 1 306 ? -1.680 -8.927 11.786 1.00 95.56 306 GLU A CA 1
ATOM 2463 C C . GLU A 1 306 ? -2.852 -9.492 10.971 1.00 95.56 306 GLU A C 1
ATOM 2465 O O . GLU A 1 306 ? -2.952 -9.198 9.785 1.00 95.56 306 GLU A O 1
ATOM 2470 N N . GLU A 1 307 ? -3.797 -10.208 11.594 1.00 96.62 307 GLU A N 1
ATOM 2471 C CA . GLU A 1 307 ? -5.021 -10.683 10.923 1.00 96.62 307 GLU A CA 1
ATOM 2472 C C . GLU A 1 307 ? -5.917 -9.529 10.455 1.00 96.62 307 GLU A C 1
ATOM 2474 O O . GLU A 1 307 ? -6.460 -9.579 9.350 1.00 96.62 307 GLU A O 1
ATOM 2479 N N . MET A 1 308 ? -6.044 -8.459 11.252 1.00 97.44 308 MET A N 1
ATOM 2480 C CA . MET A 1 308 ? -6.756 -7.248 10.818 1.00 97.44 308 MET A CA 1
ATOM 2481 C C . MET A 1 308 ? -6.107 -6.631 9.577 1.00 97.44 308 MET A C 1
ATOM 2483 O O . MET A 1 308 ? -6.806 -6.141 8.688 1.00 97.44 308 MET A O 1
ATOM 2487 N N . TRP A 1 309 ? -4.774 -6.622 9.524 1.00 97.69 309 TRP A N 1
ATOM 2488 C CA . TRP A 1 309 ? -4.051 -6.104 8.371 1.00 97.69 309 TRP A CA 1
ATOM 2489 C C . TRP A 1 309 ? -4.191 -7.033 7.164 1.00 97.69 309 TRP A C 1
ATOM 2491 O O . TRP A 1 309 ? -4.526 -6.557 6.082 1.00 97.69 309 TRP A O 1
ATOM 2501 N N . GLU A 1 310 ? -4.046 -8.346 7.336 1.00 97.38 310 GLU A N 1
ATOM 2502 C CA . GLU A 1 310 ? -4.246 -9.321 6.260 1.00 97.38 310 GLU A CA 1
ATOM 2503 C C . GLU A 1 310 ? -5.649 -9.208 5.645 1.00 97.38 310 GLU A C 1
ATOM 2505 O O . GLU A 1 310 ? -5.782 -9.208 4.422 1.00 97.38 310 GLU A O 1
ATOM 2510 N N . ALA A 1 311 ? -6.696 -9.012 6.454 1.00 97.50 311 ALA A N 1
ATOM 2511 C CA . ALA A 1 311 ? -8.052 -8.795 5.949 1.00 97.50 311 ALA A CA 1
ATOM 2512 C C . ALA A 1 311 ? -8.152 -7.556 5.034 1.00 97.50 311 ALA A C 1
ATOM 2514 O O . ALA A 1 311 ? -8.778 -7.610 3.970 1.00 97.50 311 ALA A O 1
ATOM 2515 N N . ASP A 1 312 ? -7.497 -6.452 5.405 1.00 98.00 312 ASP A N 1
ATOM 2516 C CA . ASP A 1 312 ? -7.437 -5.247 4.572 1.00 98.00 312 ASP A CA 1
ATOM 2517 C C . ASP A 1 312 ? -6.597 -5.468 3.295 1.00 98.00 312 ASP A C 1
ATOM 2519 O O . ASP A 1 312 ? -6.945 -4.938 2.235 1.00 98.00 312 ASP A O 1
ATOM 2523 N N . LEU A 1 313 ? -5.517 -6.261 3.360 1.00 97.75 313 LEU A N 1
ATOM 2524 C CA . LEU A 1 313 ? -4.708 -6.635 2.190 1.00 97.75 313 LEU A CA 1
ATOM 2525 C C . LEU A 1 313 ? -5.519 -7.485 1.204 1.00 97.75 313 LEU A C 1
ATOM 2527 O O . LEU A 1 313 ? -5.521 -7.194 0.008 1.00 97.75 313 LEU A O 1
ATOM 2531 N N . VAL A 1 314 ? -6.278 -8.469 1.691 1.00 97.88 314 VAL A N 1
ATOM 2532 C CA . VAL A 1 314 ? -7.184 -9.289 0.869 1.00 97.88 314 VAL A CA 1
ATOM 2533 C C . VAL A 1 314 ? -8.264 -8.424 0.215 1.00 97.88 314 VAL A C 1
ATOM 2535 O O . VAL A 1 314 ? -8.550 -8.573 -0.979 1.00 97.88 314 VAL A O 1
ATOM 2538 N N . ALA A 1 315 ? -8.847 -7.482 0.962 1.00 97.81 315 ALA A N 1
ATOM 2539 C CA . ALA A 1 315 ? -9.821 -6.539 0.419 1.00 97.81 315 ALA A CA 1
ATOM 2540 C C . ALA A 1 315 ? -9.206 -5.659 -0.684 1.00 97.81 315 ALA A C 1
ATOM 2542 O O . ALA A 1 315 ? -9.826 -5.464 -1.738 1.00 97.81 315 ALA A O 1
ATOM 2543 N N . PHE A 1 316 ? -7.975 -5.178 -0.477 1.00 97.31 316 PHE A N 1
ATOM 2544 C CA . PHE A 1 316 ? -7.219 -4.437 -1.483 1.00 97.31 316 PHE A CA 1
ATOM 2545 C C . PHE A 1 316 ? -6.946 -5.286 -2.728 1.00 97.31 316 PHE A C 1
ATOM 2547 O O . PHE A 1 316 ? -7.232 -4.831 -3.829 1.00 97.31 316 PHE A O 1
ATOM 2554 N N . GLU A 1 317 ? -6.464 -6.525 -2.595 1.00 96.50 317 GLU A N 1
ATOM 2555 C CA . GLU A 1 317 ? -6.217 -7.411 -3.740 1.00 96.50 317 GLU A CA 1
ATOM 2556 C C . GLU A 1 317 ? -7.492 -7.688 -4.540 1.00 96.50 317 GLU A C 1
ATOM 2558 O O . GLU A 1 317 ? -7.463 -7.712 -5.773 1.00 96.50 317 GLU A O 1
ATOM 2563 N N . GLY A 1 318 ? -8.623 -7.878 -3.854 1.00 97.06 318 GLY A N 1
ATOM 2564 C CA . GLY A 1 318 ? -9.927 -8.038 -4.490 1.00 97.06 318 GLY A CA 1
ATOM 2565 C C . GLY A 1 318 ? -10.339 -6.795 -5.282 1.00 97.06 318 GLY A C 1
ATOM 2566 O O . GLY A 1 318 ? -10.763 -6.901 -6.435 1.00 97.06 318 GLY A O 1
ATOM 2567 N N . ALA A 1 319 ? -10.176 -5.605 -4.699 1.00 95.94 319 ALA A N 1
ATOM 2568 C CA . ALA A 1 319 ? -10.422 -4.341 -5.390 1.00 95.94 319 ALA A CA 1
ATOM 2569 C C . ALA A 1 319 ? -9.459 -4.129 -6.569 1.00 95.94 319 ALA A C 1
ATOM 2571 O O . ALA A 1 319 ? -9.898 -3.757 -7.654 1.00 95.94 319 ALA A O 1
ATOM 2572 N N . TRP A 1 320 ? -8.179 -4.449 -6.390 1.00 94.00 320 TRP A N 1
ATOM 2573 C CA . TRP A 1 320 ? -7.147 -4.345 -7.414 1.00 94.00 320 TRP A CA 1
ATOM 2574 C C . TRP A 1 320 ? -7.443 -5.246 -8.610 1.00 94.00 320 TRP A C 1
ATOM 2576 O O . TRP A 1 320 ? -7.414 -4.784 -9.745 1.00 94.00 320 TRP A O 1
ATOM 2586 N N . LYS A 1 321 ? -7.817 -6.512 -8.383 1.00 94.56 321 LYS A N 1
ATOM 2587 C CA . LYS A 1 321 ? -8.220 -7.434 -9.458 1.00 94.56 321 LYS A CA 1
ATOM 2588 C C . LYS A 1 321 ? -9.418 -6.906 -10.247 1.00 94.56 321 LYS A C 1
ATOM 2590 O O . LYS A 1 321 ? -9.402 -6.971 -11.471 1.00 94.56 321 LYS A O 1
ATOM 2595 N N . ARG A 1 322 ? -10.425 -6.347 -9.565 1.00 95.38 322 ARG A N 1
ATOM 2596 C CA . ARG A 1 322 ? -11.573 -5.710 -10.233 1.00 95.38 322 ARG A CA 1
ATOM 2597 C C . ARG A 1 322 ? -11.153 -4.501 -11.064 1.00 95.38 322 ARG A C 1
ATOM 2599 O O . ARG A 1 322 ? -11.618 -4.373 -12.188 1.00 95.38 322 ARG A O 1
ATOM 2606 N N . GLN A 1 323 ? -10.256 -3.659 -10.548 1.00 91.88 323 GLN A N 1
ATOM 2607 C CA . GLN A 1 323 ? -9.740 -2.510 -11.293 1.00 91.88 323 GLN A CA 1
ATOM 2608 C C . GLN A 1 323 ? -8.934 -2.938 -12.524 1.00 91.88 323 GLN A C 1
ATOM 2610 O O . GLN A 1 323 ? -9.071 -2.337 -13.583 1.00 91.88 323 GLN A O 1
ATOM 2615 N N . LEU A 1 324 ? -8.109 -3.981 -12.407 1.00 89.75 324 LEU A N 1
ATOM 2616 C CA . LEU A 1 324 ? -7.363 -4.528 -13.541 1.00 89.75 324 LEU A CA 1
ATOM 2617 C C . LEU A 1 324 ? -8.299 -5.067 -14.628 1.00 89.75 324 LEU A C 1
ATOM 2619 O O . LEU A 1 324 ? -8.048 -4.829 -15.805 1.00 89.75 324 LEU A O 1
ATOM 2623 N N . GLU A 1 325 ? -9.369 -5.766 -14.245 1.00 90.56 325 GLU A N 1
ATOM 2624 C CA . GLU A 1 325 ? -10.349 -6.276 -15.207 1.00 90.56 325 GLU A CA 1
ATOM 2625 C C . GLU A 1 325 ? -11.152 -5.145 -15.855 1.00 90.56 325 GLU A C 1
ATOM 2627 O O . GLU A 1 325 ? -11.337 -5.151 -17.068 1.00 90.56 325 GLU A O 1
ATOM 2632 N N . HIS A 1 326 ? -11.560 -4.143 -15.074 1.00 89.69 326 HIS A N 1
ATOM 2633 C CA . HIS A 1 326 ? -12.197 -2.939 -15.601 1.00 89.69 326 HIS A CA 1
ATOM 2634 C C . HIS A 1 326 ? -11.300 -2.242 -16.630 1.00 89.69 326 HIS A C 1
ATOM 2636 O O . HIS A 1 326 ? -11.739 -1.980 -17.740 1.00 89.69 326 HIS A O 1
ATOM 2642 N N . ASP A 1 327 ? -10.024 -2.013 -16.313 1.00 85.88 327 ASP A N 1
ATOM 2643 C CA . ASP A 1 327 ? -9.091 -1.328 -17.219 1.00 85.88 327 ASP A CA 1
ATOM 2644 C C . ASP A 1 327 ? -8.736 -2.166 -18.462 1.00 85.88 327 ASP A C 1
ATOM 2646 O O . ASP A 1 327 ? -8.262 -1.621 -19.458 1.00 85.88 327 ASP A O 1
ATOM 2650 N N . ARG A 1 328 ? -8.963 -3.488 -18.422 1.00 82.88 328 ARG A N 1
ATOM 2651 C CA . ARG A 1 328 ? -8.860 -4.379 -19.586 1.00 82.88 328 ARG A CA 1
ATOM 2652 C C . ARG A 1 328 ? -10.082 -4.266 -20.502 1.00 82.88 328 ARG A C 1
ATOM 2654 O O . ARG A 1 328 ? -9.931 -4.381 -21.714 1.00 82.88 328 ARG A O 1
ATOM 2661 N N . GLN A 1 329 ? -11.270 -4.079 -19.927 1.00 83.94 329 GLN A N 1
ATOM 2662 C CA . GLN A 1 329 ? -12.539 -3.967 -20.656 1.00 83.94 329 GLN A CA 1
ATOM 2663 C C . GLN A 1 329 ? -12.772 -2.556 -21.209 1.00 83.94 329 GLN A C 1
ATOM 2665 O O . GLN A 1 329 ? -13.202 -2.417 -22.350 1.00 83.94 329 GLN A O 1
ATOM 2670 N N . ASP A 1 330 ? -12.435 -1.536 -20.423 1.00 78.62 330 ASP A N 1
ATOM 2671 C CA . ASP A 1 330 ? -12.465 -0.122 -20.786 1.00 78.62 330 ASP A CA 1
ATOM 2672 C C . ASP A 1 330 ? -11.033 0.428 -20.755 1.00 78.62 330 ASP A C 1
ATOM 2674 O O . ASP A 1 330 ? -10.625 1.090 -19.789 1.00 78.62 330 ASP A O 1
ATOM 2678 N N . PRO A 1 331 ? -10.222 0.148 -21.796 1.00 68.50 331 PRO A N 1
ATOM 2679 C CA . PRO A 1 331 ? -8.909 0.748 -21.893 1.00 68.50 331 PRO A CA 1
ATOM 2680 C C . PRO A 1 331 ? -9.092 2.273 -21.907 1.00 68.50 331 PRO A C 1
ATOM 2682 O O . PRO A 1 331 ? -9.829 2.807 -22.744 1.00 68.50 331 PRO A O 1
ATOM 2685 N N . PRO A 1 332 ? -8.460 3.005 -20.976 1.00 58.69 332 PRO A N 1
ATOM 2686 C CA . PRO A 1 332 ? -8.591 4.452 -20.914 1.00 58.69 332 PRO A CA 1
ATOM 2687 C C . PRO A 1 332 ? -8.208 5.042 -22.269 1.00 58.69 332 PRO A C 1
ATOM 2689 O O . PRO A 1 332 ? -7.155 4.693 -22.805 1.00 58.69 332 PRO A O 1
ATOM 2692 N N . ARG A 1 333 ? -9.071 5.918 -22.811 1.00 50.91 333 ARG A N 1
ATOM 2693 C CA . ARG A 1 333 ? -8.874 6.570 -24.115 1.00 50.91 333 ARG A CA 1
ATOM 2694 C C . ARG A 1 333 ? -7.422 7.016 -24.223 1.00 50.91 333 ARG A C 1
ATOM 2696 O O . ARG A 1 333 ? -6.966 7.791 -23.381 1.00 50.91 333 ARG A O 1
ATOM 2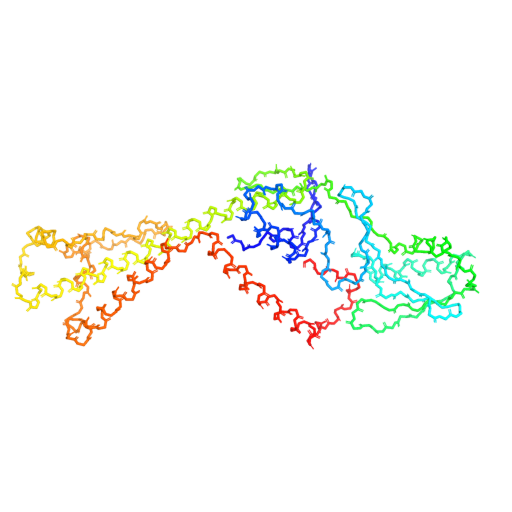703 N N . THR A 1 334 ? -6.719 6.480 -25.217 1.00 46.03 334 THR A N 1
ATOM 2704 C CA . THR A 1 334 ? -5.332 6.799 -25.551 1.00 46.03 334 THR A CA 1
ATOM 2705 C C . THR A 1 334 ? -5.188 8.311 -25.591 1.00 46.03 334 THR A C 1
ATOM 2707 O O . THR A 1 334 ? -5.593 8.965 -26.547 1.00 46.03 334 THR A O 1
ATOM 2710 N N . CYS A 1 335 ? -4.686 8.898 -24.513 1.00 39.84 335 CYS A N 1
ATOM 2711 C CA . CYS A 1 335 ? -4.311 10.292 -24.548 1.00 39.84 335 CYS A CA 1
ATOM 2712 C C . CYS A 1 335 ? -3.023 10.323 -25.378 1.00 39.84 335 CYS A C 1
ATOM 2714 O O . CYS A 1 335 ? -2.099 9.551 -25.122 1.00 39.84 335 CYS A O 1
ATOM 2716 N N . GLU A 1 336 ? -3.029 11.132 -26.439 1.00 37.22 336 GLU A N 1
ATOM 2717 C CA . GLU A 1 336 ? -2.090 11.154 -27.580 1.00 37.22 336 GLU A CA 1
ATOM 2718 C C . GLU A 1 336 ? -0.607 11.397 -27.205 1.00 37.22 336 GLU A C 1
ATOM 2720 O O . GLU A 1 336 ? 0.231 11.652 -28.062 1.00 37.22 336 GLU A O 1
ATOM 2725 N N 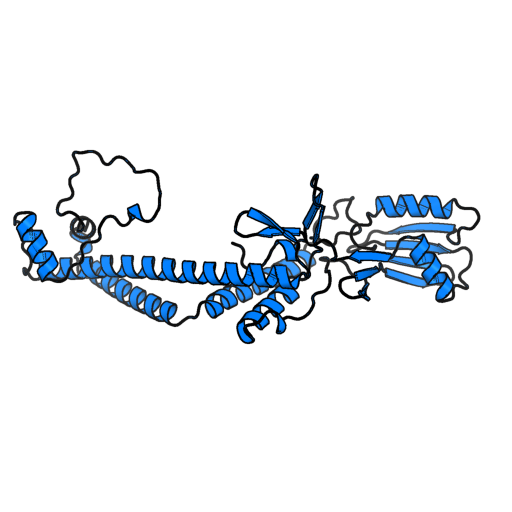. ARG A 1 337 ? -0.257 11.326 -25.916 1.00 36.66 337 ARG A N 1
ATOM 2726 C CA . ARG A 1 337 ? 1.069 11.576 -25.342 1.00 36.66 337 ARG A CA 1
ATOM 2727 C C . ARG A 1 337 ? 1.715 10.365 -24.656 1.00 36.66 337 ARG A C 1
ATOM 2729 O O . ARG A 1 337 ? 2.767 10.530 -24.052 1.00 36.66 337 ARG A O 1
ATOM 2736 N N . TYR A 1 338 ? 1.121 9.172 -24.706 1.00 43.56 338 TYR A N 1
ATOM 2737 C CA . TYR A 1 338 ? 1.457 8.091 -23.768 1.00 43.56 338 TYR A CA 1
ATOM 2738 C C . TYR A 1 338 ? 1.967 6.773 -24.387 1.00 43.56 338 TYR A C 1
ATOM 2740 O O . TYR A 1 338 ? 1.448 5.707 -24.062 1.00 43.56 338 TYR A O 1
ATOM 2748 N N . GLY A 1 339 ? 3.026 6.795 -25.198 1.00 35.28 339 GLY A N 1
ATOM 2749 C CA . GLY A 1 339 ? 3.913 5.618 -25.257 1.00 35.28 339 GLY A CA 1
ATOM 2750 C C . GLY A 1 339 ? 4.868 5.632 -24.070 1.00 35.28 339 GLY A C 1
ATOM 2751 O O . GLY A 1 339 ? 5.342 6.698 -23.677 1.00 35.28 339 GLY A O 1
ATOM 2752 N N . GLY A 1 340 ? 5.097 4.468 -23.464 1.00 42.28 340 GLY A N 1
ATOM 2753 C CA . GLY A 1 340 ? 5.984 4.323 -22.307 1.00 42.28 340 GLY A CA 1
ATOM 2754 C C . GLY A 1 340 ? 5.328 4.553 -20.939 1.00 42.28 340 GLY A C 1
ATOM 2755 O O . GLY A 1 340 ? 6.051 4.665 -19.942 1.00 42.28 340 GLY A O 1
ATOM 2756 N N . LEU A 1 341 ? 3.986 4.605 -20.853 1.00 42.16 341 LEU A N 1
ATOM 2757 C CA . LEU A 1 341 ? 3.273 4.561 -19.571 1.00 42.16 341 LEU A CA 1
ATOM 2758 C C . LEU A 1 341 ? 3.359 3.163 -18.956 1.00 42.16 341 LEU A C 1
ATOM 2760 O O . LEU A 1 341 ? 2.401 2.395 -18.948 1.00 42.16 341 LEU A O 1
ATOM 2764 N N . GLY A 1 342 ? 4.476 2.917 -18.294 1.00 41.00 342 GLY A N 1
ATOM 2765 C CA . GLY A 1 342 ? 4.375 2.356 -16.968 1.00 41.00 342 GLY A CA 1
ATOM 2766 C C . GLY A 1 342 ? 3.598 3.318 -16.089 1.00 41.00 342 GLY A C 1
ATOM 2767 O O . GLY A 1 342 ? 4.150 4.354 -15.720 1.00 41.00 342 GLY A O 1
ATOM 2768 N N . ARG A 1 343 ? 2.323 3.042 -15.790 1.00 40.03 343 ARG A N 1
ATOM 2769 C CA . ARG A 1 343 ? 1.628 3.853 -14.779 1.00 40.03 343 ARG A CA 1
ATOM 2770 C C . ARG A 1 343 ? 2.312 3.575 -13.440 1.00 40.03 343 ARG A C 1
ATOM 2772 O O . ARG A 1 343 ? 2.195 2.463 -12.926 1.00 40.03 343 ARG A O 1
ATOM 2779 N N . GLY A 1 344 ? 3.084 4.550 -12.964 1.00 31.84 344 GLY A N 1
ATOM 2780 C CA . GLY A 1 344 ? 3.333 4.703 -11.534 1.00 31.84 344 GLY A CA 1
ATOM 2781 C C . GLY A 1 344 ? 2.059 5.129 -10.825 1.00 31.84 344 GLY A C 1
ATOM 2782 O O . GLY A 1 344 ? 1.029 5.382 -11.496 1.00 31.84 344 GLY A O 1
#

InterPro domains:
  IPR001154 DNA topoisomerase II, eukaryotic-type [PR01158] (85-99)
  IPR001154 DNA topoisomerase II, eukaryotic-type [PR01158] (165-191)
  IPR002205 DNA topoisomerase, type IIA, domain A [PF00521] (1-313)
  IPR002205 DNA topoisomerase, type IIA, domain A [PS52040] (1-313)
  IPR002205 DNA topoisomerase, type IIA, domain A [SM00434] (1-311)
  IPR013757 DNA topoisomerase, type IIA, alpha-helical domain superfamily [G3DSA:1.10.268.10] (174-330)
  IPR013758 DNA topoisomerase, type IIA, domain A, alpha-beta [G3DSA:3.90.199.10] (1-57)
  IPR013760 DNA topoisomerase, type IIA-like domain superfamily [SSF56719] (2-323)
  IPR050634 DNA Topoisomerase II [PTHR10169] (1-330)

Secondary structure (DSSP, 8-state):
--SS-HHHHH-EEEE-SS-EEEE--B-HHHHHHHHHHHHHH-SGGGSPPP-B--BT--SEEEEEETTEEEEE-EEEEEETTEEEEEEPPTT--HHHHHHHHHHHHTSTT-SEEEEEE---SSS--EEEEES-----HHHHHHHHHHTT-EEEEE-S-EEEE-TTS-EEEESSHHHHHHHHHHHHHHHHHHHHHHHHHHHHHHHHHHHHHHHHHHHHHHT---TTS-HHHHHHHHHHTTPPP---GGGGS--------TT---SSTT-HHHHT--GGGGSHHHHHHHHHHHHHHHHHHHHHHHS-HHHHHHHHHHHHHHHHHHHHHHHHHS-----TT-TT--B-

Foldseek 3Di:
DDLFDVCQQQPDFDDDPVATATRAHFDLVLLLVQLVQCVVVVDLVSHDATDHFFPLADFDWDDPDVQKIKTFFDKDDDDFQKIKTQAAGFPPWPVNLVVLVVVLCPDPPRQFVDWDWDDDLGFTIIITGGPGPPQDPVNVVVVSVSSVRIDMGGNPGHWDAAPVRDIDGDRGPSVVSVSVSVVVLVVLVVVLVVVLVVLVLVLLLLVLLLLLLVCVVVVVADPVDAQVVNVVSSVVSPRDQQQPPVVVDPDPDDPDDPPCDASHHSCNSNVPDDPVCSDPVNSVVSVVVSVVSVVVSVVSVPQDSSNVSVVVSVVVVVVVVVVVVVCVVVVDPPPVTDNNRSRD

Radius of gyration: 32.58 Å; chains: 1; bounding box: 66×43×94 Å

pLDDT: mean 86.04, std 15.21, range [31.84, 98.25]